Protein AF-A0A7C2XZ46-F1 (afdb_monomer_lite)

Sequence (187 aa):
MARWNDYQYPEAFFRFNSELFKKYGKPYNPADFGEKGFINPVRGDANCPKAYYFAPQRETKPDVVLATNMFLTPSMRLCGMDPWTVEVAGSHCDDLQWRYDTVNKLILDAYGKIDAAKARDIVDFLAPYGKFPEYYKNNIPSSDGKTVQINGATSLCNLTERTITTHYGYFADEWISLTLPNYILNR

Structure (mmCIF, N/CA/C/O backbone):
data_AF-A0A7C2XZ46-F1
#
_entry.id   AF-A0A7C2XZ46-F1
#
loop_
_atom_site.group_PDB
_atom_site.id
_atom_site.type_symbol
_atom_site.label_atom_id
_atom_site.label_alt_id
_atom_site.label_comp_id
_atom_site.label_asym_id
_atom_site.label_entity_id
_atom_site.label_seq_id
_atom_site.pdbx_PDB_ins_code
_atom_site.Cartn_x
_atom_site.Cartn_y
_atom_site.Cartn_z
_atom_site.occupancy
_atom_site.B_iso_or_equiv
_atom_site.auth_seq_id
_atom_site.auth_comp_id
_atom_site.auth_asym_id
_atom_site.auth_atom_id
_atom_site.pdbx_PDB_model_num
ATOM 1 N N . MET A 1 1 ? -20.006 -19.749 0.769 1.00 38.47 1 MET A N 1
ATOM 2 C CA . MET A 1 1 ? -19.092 -20.907 0.702 1.00 38.47 1 MET A CA 1
ATOM 3 C C . MET A 1 1 ? -17.757 -20.388 0.189 1.00 38.47 1 MET A C 1
ATOM 5 O O . MET A 1 1 ? -17.632 -20.151 -1.005 1.00 38.47 1 MET A O 1
ATOM 9 N N . ALA A 1 2 ? -16.815 -20.076 1.080 1.00 44.34 2 ALA A N 1
ATOM 10 C CA . ALA A 1 2 ? -15.459 -19.750 0.651 1.00 44.34 2 ALA A CA 1
ATOM 11 C C . ALA A 1 2 ? -14.850 -21.046 0.104 1.00 44.34 2 ALA A C 1
ATOM 13 O O . ALA A 1 2 ? -14.791 -22.040 0.828 1.00 44.34 2 ALA A O 1
ATOM 14 N N . ARG A 1 3 ? -14.488 -21.082 -1.183 1.00 44.62 3 ARG A N 1
ATOM 15 C CA . ARG A 1 3 ? -13.668 -22.184 -1.693 1.00 44.62 3 ARG A CA 1
ATOM 16 C C . ARG A 1 3 ? -12.343 -22.119 -0.946 1.00 44.62 3 ARG A C 1
ATOM 18 O O . ARG A 1 3 ? -11.651 -21.107 -1.029 1.00 44.62 3 ARG A O 1
ATOM 25 N N . TRP A 1 4 ? -12.012 -23.183 -0.227 1.00 53.59 4 TRP A N 1
ATOM 26 C CA . TRP A 1 4 ? -10.636 -23.425 0.176 1.00 53.59 4 TRP A CA 1
ATOM 27 C C . TRP A 1 4 ? -9.834 -23.541 -1.115 1.00 53.59 4 TRP A C 1
ATOM 29 O O . TRP A 1 4 ? -10.148 -24.375 -1.959 1.00 53.59 4 TRP A O 1
ATOM 39 N N . ASN A 1 5 ? -8.900 -22.618 -1.326 1.00 63.44 5 ASN A N 1
ATOM 40 C CA . ASN A 1 5 ? -8.028 -22.666 -2.484 1.00 63.44 5 ASN A CA 1
ATOM 41 C C . ASN A 1 5 ? -6.865 -23.603 -2.153 1.00 63.44 5 ASN A C 1
ATOM 43 O O . ASN A 1 5 ? -5.828 -23.164 -1.669 1.00 63.44 5 ASN A O 1
ATOM 47 N N . ASP A 1 6 ? -7.077 -24.899 -2.354 1.00 71.88 6 ASP A N 1
ATOM 48 C CA . ASP A 1 6 ? -6.063 -25.952 -2.245 1.00 71.88 6 ASP A CA 1
ATOM 49 C C . ASP A 1 6 ? -5.187 -26.058 -3.506 1.00 71.88 6 ASP A C 1
ATOM 51 O O . ASP A 1 6 ? -4.325 -26.936 -3.604 1.00 71.88 6 ASP A O 1
ATOM 55 N N . TYR A 1 7 ? -5.372 -25.141 -4.463 1.00 69.69 7 TYR A N 1
ATOM 56 C CA . TYR A 1 7 ? -4.585 -25.075 -5.681 1.00 69.69 7 TYR A CA 1
ATOM 57 C C . TYR A 1 7 ? -3.113 -24.797 -5.366 1.00 69.69 7 TYR A C 1
ATOM 59 O O . TYR A 1 7 ? -2.729 -23.708 -4.933 1.00 69.69 7 TYR A O 1
ATOM 67 N N . GLN A 1 8 ? -2.277 -25.793 -5.641 1.00 70.25 8 GLN A N 1
ATOM 68 C CA . GLN A 1 8 ? -0.829 -25.657 -5.609 1.00 70.25 8 GLN A CA 1
ATOM 69 C C . GLN A 1 8 ? -0.385 -24.921 -6.872 1.00 70.25 8 GLN A C 1
ATOM 71 O O . GLN A 1 8 ? -0.354 -25.486 -7.968 1.00 70.25 8 GLN A O 1
ATOM 76 N N . TYR A 1 9 ? -0.071 -23.636 -6.734 1.00 69.50 9 TYR A N 1
ATOM 77 C CA . TYR A 1 9 ? 0.449 -22.855 -7.849 1.00 69.50 9 TYR A CA 1
ATOM 78 C C . TYR A 1 9 ? 1.811 -23.408 -8.295 1.00 69.50 9 TYR A C 1
ATOM 80 O O . TYR A 1 9 ? 2.667 -23.669 -7.446 1.00 69.50 9 TYR A O 1
ATOM 88 N N . PRO A 1 10 ? 2.052 -23.555 -9.611 1.00 73.44 10 PRO A N 1
ATOM 89 C CA . PRO A 1 10 ? 3.365 -23.919 -10.124 1.00 73.44 10 PRO A CA 1
ATOM 90 C C . PRO A 1 10 ? 4.452 -22.982 -9.590 1.00 73.44 10 PRO A C 1
ATOM 92 O O . PRO A 1 10 ? 4.314 -21.764 -9.684 1.00 73.44 10 PRO A O 1
ATOM 95 N N . GLU A 1 11 ? 5.564 -23.541 -9.101 1.00 73.88 11 GLU A N 1
ATOM 96 C CA . GLU A 1 11 ? 6.676 -22.769 -8.521 1.00 73.88 11 GLU A CA 1
ATOM 97 C C . GLU A 1 11 ? 7.197 -21.682 -9.482 1.00 73.88 11 GLU A C 1
ATOM 99 O O . GLU A 1 11 ? 7.581 -20.589 -9.073 1.00 73.88 11 GLU A O 1
ATOM 104 N N . ALA A 1 12 ? 7.137 -21.957 -10.789 1.00 71.50 12 ALA A N 1
ATOM 105 C CA . ALA A 1 12 ? 7.518 -21.027 -11.845 1.00 71.50 12 ALA A CA 1
ATOM 106 C C . ALA A 1 12 ? 6.749 -19.691 -11.811 1.00 71.50 12 ALA A C 1
ATOM 108 O O . ALA A 1 12 ? 7.299 -18.684 -12.245 1.00 71.50 12 ALA A O 1
ATOM 109 N N . PHE A 1 13 ? 5.519 -19.650 -11.283 1.00 66.69 13 PHE A N 1
ATOM 110 C CA . PHE A 1 13 ? 4.743 -18.408 -11.150 1.00 66.69 13 PHE A CA 1
ATOM 111 C C . PHE A 1 13 ? 5.269 -17.477 -10.058 1.00 66.69 13 PHE A C 1
ATOM 113 O O . PHE A 1 13 ? 4.965 -16.287 -10.080 1.00 66.69 13 PHE A O 1
ATOM 120 N N . PHE A 1 14 ? 6.072 -17.998 -9.133 1.00 67.44 14 PHE A N 1
ATOM 121 C CA . PHE A 1 14 ? 6.687 -17.218 -8.061 1.00 67.44 14 PHE A CA 1
ATOM 122 C C . PHE A 1 14 ? 8.115 -16.777 -8.396 1.00 67.44 14 PHE A C 1
ATOM 124 O O . PHE A 1 14 ? 8.724 -16.029 -7.635 1.00 67.44 14 PHE A O 1
ATOM 131 N N . ARG A 1 15 ? 8.666 -17.227 -9.531 1.00 70.62 15 ARG A N 1
ATOM 132 C CA . ARG A 1 15 ? 10.020 -16.874 -9.966 1.00 70.62 15 ARG A CA 1
ATOM 133 C C . ARG A 1 15 ? 10.016 -15.593 -10.795 1.00 70.62 15 ARG A C 1
ATOM 135 O O . ARG A 1 15 ? 9.081 -15.294 -11.535 1.00 70.62 15 ARG A O 1
ATOM 142 N N . PHE A 1 16 ? 11.116 -14.855 -10.700 1.00 76.25 16 PHE A N 1
ATOM 143 C CA . PHE A 1 16 ? 11.349 -13.666 -11.507 1.00 76.25 16 PHE A CA 1
ATOM 144 C C . PHE A 1 16 ? 11.408 -14.001 -13.014 1.00 76.25 16 PHE A C 1
ATOM 146 O O . PHE A 1 16 ? 12.127 -14.909 -13.429 1.00 76.25 16 PHE A O 1
ATOM 153 N N . ASN A 1 17 ? 10.664 -13.250 -13.837 1.00 80.00 17 ASN A N 1
ATOM 154 C CA . ASN A 1 17 ? 10.595 -13.426 -15.292 1.00 80.00 17 ASN A CA 1
ATOM 155 C C . ASN A 1 17 ? 11.461 -12.383 -16.023 1.00 80.00 17 ASN A C 1
ATOM 157 O O . ASN A 1 17 ? 10.980 -11.312 -16.403 1.00 80.00 17 ASN A O 1
ATOM 161 N N . SER A 1 18 ? 12.735 -12.711 -16.248 1.00 84.88 18 SER A N 1
ATOM 162 C CA . SER A 1 18 ? 13.707 -11.854 -16.947 1.00 84.88 18 SER A CA 1
ATOM 163 C C . SER A 1 18 ? 13.307 -11.507 -18.381 1.00 84.88 18 SER A C 1
ATOM 165 O O . SER A 1 18 ? 13.529 -10.384 -18.841 1.00 84.88 18 SER A O 1
ATOM 167 N N . GLU A 1 19 ? 12.701 -12.456 -19.096 1.00 87.25 19 GLU A N 1
ATOM 168 C CA . GLU A 1 19 ? 12.334 -12.284 -20.504 1.00 87.25 19 GLU A CA 1
ATOM 169 C C . GLU A 1 19 ? 11.241 -11.231 -20.681 1.00 87.25 19 GLU A C 1
ATOM 171 O O . GLU A 1 19 ? 11.219 -10.517 -21.684 1.00 87.25 19 GLU A O 1
ATOM 176 N N . LEU A 1 20 ? 10.367 -11.072 -19.683 1.00 87.25 20 LEU A N 1
ATOM 177 C CA . LEU A 1 20 ? 9.353 -10.028 -19.697 1.00 87.25 20 LEU A CA 1
ATOM 178 C C . LEU A 1 20 ? 9.984 -8.629 -19.678 1.00 87.25 20 LEU A C 1
ATOM 180 O O . LEU A 1 20 ? 9.610 -7.774 -20.478 1.00 87.25 20 LEU A O 1
ATOM 184 N N . PHE A 1 21 ? 10.968 -8.399 -18.810 1.00 90.12 21 PHE A N 1
ATOM 185 C CA . PHE A 1 21 ? 11.662 -7.112 -18.732 1.00 90.12 21 PHE A CA 1
ATOM 186 C C . PHE A 1 21 ? 12.444 -6.824 -20.013 1.00 90.12 21 PHE A C 1
ATOM 188 O O . PHE A 1 21 ? 12.338 -5.729 -20.566 1.00 90.12 21 PHE A O 1
ATOM 195 N N . LYS A 1 22 ? 13.131 -7.837 -20.554 1.00 90.75 22 LYS A N 1
ATOM 196 C CA . LYS A 1 22 ? 13.829 -7.749 -21.841 1.00 90.75 22 LYS A CA 1
ATOM 197 C C . LYS A 1 22 ? 12.882 -7.385 -22.987 1.00 90.75 22 LYS A C 1
ATOM 199 O O . LYS A 1 22 ? 13.188 -6.481 -23.760 1.00 90.75 22 LYS A O 1
ATOM 204 N N . LYS A 1 23 ? 11.713 -8.031 -23.073 1.00 91.31 23 LYS A N 1
ATOM 205 C CA . LYS A 1 23 ? 10.688 -7.756 -24.096 1.00 91.31 23 LYS A CA 1
ATOM 206 C C . LYS A 1 23 ? 10.210 -6.302 -24.075 1.00 91.31 23 LYS A C 1
ATOM 208 O O . LYS A 1 23 ? 9.940 -5.743 -25.133 1.00 91.31 23 LYS A O 1
ATOM 213 N N . TYR A 1 24 ? 10.100 -5.700 -22.893 1.00 89.25 24 TYR A N 1
ATOM 214 C CA . TYR A 1 24 ? 9.643 -4.316 -22.725 1.00 89.25 24 TYR A CA 1
ATOM 215 C C . TYR A 1 24 ? 10.782 -3.294 -22.604 1.00 89.25 24 TYR A C 1
ATOM 217 O O . TYR A 1 24 ? 10.510 -2.125 -22.334 1.00 89.25 24 TYR A O 1
ATOM 225 N N . GLY A 1 25 ? 12.040 -3.714 -22.791 1.00 91.38 25 GLY A N 1
ATOM 226 C CA . GLY A 1 25 ? 13.208 -2.841 -22.665 1.00 91.38 25 GLY A CA 1
ATOM 227 C C . GLY A 1 25 ? 13.342 -2.207 -21.278 1.00 91.38 25 GLY A C 1
ATOM 228 O O . GLY A 1 25 ? 13.837 -1.088 -21.164 1.00 91.38 25 GLY A O 1
ATOM 229 N N . LYS A 1 26 ? 12.850 -2.881 -20.233 1.00 90.06 26 LYS A N 1
ATOM 230 C CA . LYS A 1 26 ? 12.893 -2.382 -18.858 1.00 90.06 26 LYS A CA 1
ATOM 231 C C . LYS A 1 26 ? 14.180 -2.844 -18.173 1.00 90.06 26 LYS A C 1
ATOM 233 O O . LYS A 1 26 ? 14.476 -4.042 -18.219 1.00 90.06 26 LYS A O 1
ATOM 238 N N . PRO A 1 27 ? 14.947 -1.934 -17.545 1.00 85.06 27 PRO A N 1
ATOM 239 C CA . PRO A 1 27 ? 16.085 -2.335 -16.736 1.00 85.06 27 PRO A CA 1
ATOM 240 C C . PRO A 1 27 ? 15.591 -3.114 -15.516 1.00 85.06 27 PRO A C 1
ATOM 242 O O . PRO A 1 27 ? 14.505 -2.856 -14.999 1.00 85.06 27 PRO A O 1
ATOM 245 N N . TYR A 1 28 ? 16.392 -4.067 -15.055 1.00 85.69 28 TYR A N 1
ATOM 246 C CA . TYR A 1 28 ? 16.167 -4.716 -13.771 1.00 85.69 28 TYR A CA 1
ATOM 247 C C . TYR A 1 28 ? 17.494 -5.167 -13.171 1.00 85.69 28 TYR A C 1
ATOM 249 O O . TYR A 1 28 ? 18.420 -5.537 -13.898 1.00 85.69 28 TYR A O 1
ATOM 257 N N . ASN A 1 29 ? 17.562 -5.187 -11.844 1.00 85.94 29 ASN A N 1
ATOM 258 C CA . ASN A 1 29 ? 18.605 -5.872 -11.102 1.00 85.94 29 ASN A CA 1
ATOM 259 C C . ASN A 1 29 ? 17.966 -7.044 -10.337 1.00 85.94 29 ASN A C 1
ATOM 261 O O . ASN A 1 29 ? 16.995 -6.832 -9.617 1.00 85.94 29 ASN A O 1
ATOM 265 N N . PRO A 1 30 ? 18.475 -8.286 -10.445 1.00 81.94 30 PRO A N 1
ATOM 266 C CA . PRO A 1 30 ? 17.973 -9.415 -9.658 1.00 81.94 30 PRO A CA 1
ATOM 267 C C . PRO A 1 30 ? 17.854 -9.141 -8.147 1.00 81.94 30 PRO A C 1
ATOM 269 O O . PRO A 1 30 ? 16.967 -9.690 -7.496 1.00 81.94 30 PRO A O 1
ATOM 272 N N . ALA A 1 31 ? 18.700 -8.269 -7.587 1.00 83.31 31 ALA A N 1
ATOM 273 C CA . ALA A 1 31 ? 18.622 -7.869 -6.181 1.00 83.31 31 ALA A CA 1
ATOM 274 C C . ALA A 1 31 ? 17.330 -7.097 -5.828 1.00 83.31 31 ALA A C 1
ATOM 276 O O . ALA A 1 31 ? 16.869 -7.163 -4.687 1.00 83.31 31 ALA A O 1
ATOM 277 N N . ASP A 1 32 ? 16.699 -6.436 -6.803 1.00 87.00 32 ASP A N 1
ATOM 278 C CA . ASP A 1 32 ? 15.460 -5.661 -6.633 1.00 87.00 32 ASP A CA 1
ATOM 279 C C . ASP A 1 32 ? 14.242 -6.547 -6.329 1.00 87.00 32 ASP A C 1
ATOM 281 O O . ASP A 1 32 ? 13.191 -6.055 -5.911 1.00 87.00 32 ASP A O 1
ATOM 285 N N . PHE A 1 33 ? 14.372 -7.865 -6.497 1.00 83.25 33 PHE A N 1
ATOM 286 C CA . PHE A 1 33 ? 13.329 -8.860 -6.228 1.00 83.25 33 PHE A CA 1
ATOM 287 C C . PHE A 1 33 ? 13.472 -9.522 -4.851 1.00 83.25 33 PHE A C 1
ATOM 289 O O . PHE A 1 33 ? 12.692 -10.408 -4.516 1.00 83.25 33 PHE A O 1
ATOM 296 N N . GLY A 1 34 ? 14.445 -9.094 -4.040 1.00 85.50 34 GLY A N 1
ATOM 297 C CA . GLY A 1 34 ? 14.596 -9.561 -2.662 1.00 85.50 34 GLY A CA 1
ATOM 298 C C . GLY A 1 34 ? 13.483 -9.078 -1.719 1.00 85.50 34 GLY A C 1
ATOM 299 O O . GLY A 1 34 ? 12.637 -8.258 -2.084 1.00 85.50 34 GLY A O 1
ATOM 300 N N . GLU A 1 35 ? 13.541 -9.541 -0.465 1.00 88.50 35 GLU A N 1
ATOM 301 C CA . GLU A 1 35 ? 12.542 -9.278 0.591 1.00 88.50 35 GLU A CA 1
ATOM 302 C C . GLU A 1 35 ? 12.239 -7.778 0.778 1.00 88.50 35 GLU A C 1
ATOM 304 O O . GLU A 1 35 ? 11.094 -7.408 0.994 1.00 88.50 35 GLU A O 1
ATOM 309 N N . LYS A 1 36 ? 13.243 -6.898 0.649 1.00 90.88 36 LYS A N 1
ATOM 310 C CA . LYS A 1 36 ? 13.105 -5.427 0.744 1.00 90.88 36 LYS A CA 1
ATOM 311 C C . LYS A 1 36 ? 13.421 -4.700 -0.569 1.00 90.88 36 LYS A C 1
ATOM 313 O O . LYS A 1 36 ? 13.733 -3.511 -0.547 1.00 90.88 36 LYS A O 1
ATOM 318 N N . GLY A 1 37 ? 13.441 -5.425 -1.684 1.00 89.50 37 GLY A N 1
ATOM 319 C CA . GLY A 1 37 ? 13.808 -4.871 -2.984 1.00 89.50 37 GLY A CA 1
ATOM 320 C C . GLY A 1 37 ? 12.746 -3.921 -3.547 1.00 89.50 37 GLY A C 1
ATOM 321 O O . GLY A 1 37 ? 11.593 -3.944 -3.116 1.00 89.50 37 GLY A O 1
ATOM 322 N N . PHE A 1 38 ? 13.152 -3.091 -4.510 1.00 91.38 38 PHE A N 1
ATOM 323 C CA . PHE A 1 38 ? 12.303 -2.096 -5.166 1.00 91.38 38 PHE A CA 1
ATOM 324 C C . PHE A 1 38 ? 12.475 -2.176 -6.672 1.00 91.38 38 PHE A C 1
ATOM 326 O O . PHE A 1 38 ? 13.583 -2.007 -7.166 1.00 91.38 38 PHE A O 1
ATOM 333 N N . ILE A 1 39 ? 11.378 -2.355 -7.402 1.00 89.44 39 ILE A N 1
ATOM 334 C CA . ILE A 1 39 ? 11.413 -2.267 -8.874 1.00 89.44 39 ILE A CA 1
ATOM 335 C C . ILE A 1 39 ? 11.384 -0.810 -9.315 1.00 89.44 39 ILE A C 1
ATOM 337 O O . ILE A 1 39 ? 12.081 -0.422 -10.248 1.00 89.44 39 ILE A O 1
ATOM 341 N N . ASN A 1 40 ? 10.607 -0.002 -8.596 1.00 91.25 40 ASN A N 1
ATOM 342 C CA . ASN A 1 40 ? 10.544 1.445 -8.733 1.00 91.25 40 ASN A CA 1
ATOM 343 C C . ASN A 1 40 ? 11.118 2.058 -7.445 1.00 91.25 40 ASN A C 1
ATOM 345 O O . ASN A 1 40 ? 10.360 2.261 -6.499 1.00 91.25 40 ASN A O 1
ATOM 349 N N . PRO A 1 41 ? 12.444 2.271 -7.328 1.00 89.94 41 PRO A N 1
ATOM 350 C CA . PRO A 1 41 ? 13.051 2.853 -6.128 1.00 89.94 41 PRO A CA 1
ATOM 351 C C . PRO A 1 41 ? 12.547 4.263 -5.822 1.00 89.94 41 PRO A C 1
ATOM 353 O O . PRO A 1 41 ? 12.414 4.640 -4.655 1.00 89.94 41 PRO A O 1
ATOM 356 N N . VAL A 1 42 ? 12.261 5.041 -6.867 1.00 90.81 42 VAL A N 1
ATOM 357 C CA . VAL A 1 42 ? 11.747 6.402 -6.767 1.00 90.81 42 VAL A CA 1
ATOM 358 C C . VAL A 1 42 ? 10.312 6.440 -7.281 1.00 90.81 42 VAL A C 1
ATOM 360 O O . VAL A 1 42 ? 9.946 5.811 -8.274 1.00 90.81 42 VAL A O 1
ATOM 363 N N . ARG A 1 43 ? 9.462 7.208 -6.595 1.00 89.06 43 ARG A N 1
ATOM 364 C CA . ARG A 1 43 ? 8.095 7.449 -7.056 1.00 89.06 43 ARG A CA 1
ATOM 365 C C . ARG A 1 43 ? 8.128 8.121 -8.431 1.00 89.06 43 ARG A C 1
ATOM 367 O O . ARG A 1 43 ? 8.727 9.182 -8.580 1.00 89.06 43 ARG A O 1
ATOM 374 N N . GLY A 1 44 ? 7.412 7.542 -9.391 1.00 87.25 44 GLY A N 1
ATOM 375 C CA . GLY A 1 44 ? 7.372 8.017 -10.776 1.00 87.25 44 GLY A CA 1
ATOM 376 C C . GLY A 1 44 ? 8.346 7.294 -11.706 1.00 87.25 44 GLY A C 1
ATOM 377 O O . GLY A 1 44 ? 8.266 7.504 -12.915 1.00 87.25 44 GLY A O 1
ATOM 378 N N . ASP A 1 45 ? 9.206 6.418 -11.173 1.00 91.44 45 ASP A N 1
ATOM 379 C CA . ASP A 1 45 ? 9.936 5.457 -11.995 1.00 91.44 45 ASP A CA 1
ATOM 380 C C . ASP A 1 45 ? 8.953 4.582 -12.775 1.00 91.44 45 ASP A C 1
ATOM 382 O O . ASP A 1 45 ? 7.877 4.237 -12.285 1.00 91.44 45 ASP A O 1
ATOM 386 N N . ALA A 1 46 ? 9.342 4.221 -13.995 1.00 91.00 46 ALA A N 1
ATOM 387 C CA . ALA A 1 46 ? 8.520 3.445 -14.912 1.00 91.00 46 ALA A CA 1
ATOM 388 C C . ALA A 1 46 ? 9.203 2.120 -15.271 1.00 91.00 46 ALA A C 1
ATOM 390 O O . ALA A 1 46 ? 9.380 1.814 -16.455 1.00 91.00 46 ALA A O 1
ATOM 391 N N . ASN A 1 47 ? 9.673 1.361 -14.279 1.00 90.50 47 ASN A N 1
ATOM 392 C CA . ASN A 1 47 ? 10.459 0.147 -14.517 1.00 90.50 47 ASN A CA 1
ATOM 393 C C . ASN A 1 47 ? 9.591 -1.113 -14.636 1.00 90.50 47 ASN A C 1
ATOM 395 O O . ASN A 1 47 ? 10.084 -2.146 -15.093 1.00 90.50 47 ASN A O 1
ATOM 399 N N . CYS A 1 48 ? 8.296 -1.065 -14.302 1.00 88.88 48 CYS A N 1
ATOM 400 C CA . CYS A 1 48 ? 7.429 -2.227 -14.460 1.00 88.88 48 CYS A CA 1
ATOM 401 C C . CYS A 1 48 ? 7.142 -2.516 -15.948 1.00 88.88 48 CYS A C 1
ATOM 403 O O . CYS A 1 48 ? 6.844 -1.604 -16.729 1.00 88.88 48 CYS A O 1
ATOM 405 N N . PRO A 1 49 ? 7.135 -3.792 -16.381 1.00 87.81 49 PRO A N 1
ATOM 406 C CA . PRO A 1 49 ? 6.686 -4.178 -17.720 1.00 87.81 49 PRO A CA 1
ATOM 407 C C . PRO A 1 49 ? 5.147 -4.150 -17.840 1.00 87.81 49 PRO A C 1
ATOM 409 O O . PRO A 1 49 ? 4.492 -5.164 -18.104 1.00 87.81 49 PRO A O 1
ATOM 412 N N . LYS A 1 50 ? 4.565 -2.956 -17.656 1.00 84.06 50 LYS A N 1
ATOM 413 C CA . LYS A 1 50 ? 3.124 -2.655 -17.701 1.00 84.06 50 LYS A CA 1
ATOM 414 C C . LYS A 1 50 ? 2.286 -3.630 -16.850 1.00 84.06 50 LYS A C 1
ATOM 416 O O . LYS A 1 50 ? 2.733 -4.180 -15.843 1.00 84.06 50 LYS A O 1
ATOM 421 N N . ALA A 1 51 ? 1.059 -3.888 -17.306 1.00 80.56 51 ALA A N 1
ATOM 422 C CA . ALA A 1 51 ? 0.122 -4.828 -16.721 1.00 80.56 51 ALA A CA 1
ATOM 423 C C . ALA A 1 51 ? 0.476 -6.319 -16.944 1.00 80.56 51 ALA A C 1
ATOM 425 O O . ALA A 1 51 ? -0.327 -7.192 -16.638 1.00 80.56 51 ALA A O 1
ATOM 426 N N . TYR A 1 52 ? 1.670 -6.646 -17.441 1.00 80.44 52 TYR A N 1
ATOM 427 C CA . TYR A 1 52 ? 2.119 -8.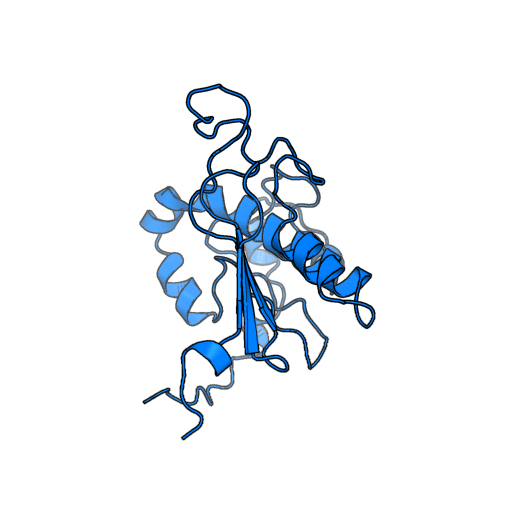038 -17.578 1.00 80.44 52 TYR A CA 1
ATOM 428 C C . TYR A 1 52 ? 2.996 -8.485 -16.411 1.00 80.44 52 TYR A C 1
ATOM 430 O O . TYR A 1 52 ? 3.258 -9.674 -16.246 1.00 80.44 52 TYR A O 1
ATOM 438 N N . TYR A 1 53 ? 3.455 -7.536 -15.595 1.00 80.56 53 TYR A N 1
ATOM 439 C CA . TYR A 1 53 ? 4.258 -7.833 -14.425 1.00 80.56 53 TYR A CA 1
ATOM 440 C C . TYR A 1 53 ? 3.408 -8.386 -13.280 1.00 80.56 53 TYR A C 1
ATOM 442 O O . TYR A 1 53 ? 2.317 -7.874 -13.014 1.00 80.56 53 TYR A O 1
ATOM 450 N N . PHE A 1 54 ? 3.922 -9.391 -12.579 1.00 76.62 54 PHE A N 1
ATOM 451 C CA . PHE A 1 54 ? 3.386 -9.855 -11.306 1.00 76.62 54 PHE A CA 1
ATOM 452 C C . PHE A 1 54 ? 4.509 -9.760 -10.277 1.00 76.62 54 PHE A C 1
ATOM 454 O O . PHE A 1 54 ? 5.555 -10.388 -10.458 1.00 76.62 54 PHE A O 1
ATOM 461 N N . ALA A 1 55 ? 4.311 -8.943 -9.242 1.00 74.44 55 ALA A N 1
ATOM 462 C CA . ALA A 1 55 ? 5.248 -8.899 -8.133 1.00 74.44 55 ALA A CA 1
ATOM 463 C C . ALA A 1 55 ? 5.274 -10.281 -7.476 1.00 74.44 55 ALA A C 1
ATOM 465 O O . ALA A 1 55 ? 4.203 -10.786 -7.126 1.00 74.44 55 ALA A O 1
ATOM 466 N N . PRO A 1 56 ? 6.446 -10.916 -7.310 1.00 72.94 56 PRO A N 1
ATOM 467 C CA . PRO A 1 56 ? 6.517 -12.069 -6.438 1.00 72.94 56 PRO A CA 1
ATOM 468 C C . PRO A 1 56 ? 6.119 -11.628 -5.027 1.00 72.94 56 PRO A C 1
ATOM 470 O O . PRO A 1 56 ? 6.326 -10.473 -4.644 1.00 72.94 56 PRO A O 1
ATOM 473 N N . GLN A 1 57 ? 5.563 -12.560 -4.260 1.00 76.62 57 GLN A N 1
ATOM 474 C CA . GLN A 1 57 ? 5.333 -12.350 -2.839 1.00 76.62 57 GLN A CA 1
ATOM 475 C C . GLN A 1 57 ? 6.667 -11.980 -2.173 1.00 76.62 57 GLN A C 1
ATOM 477 O O . GLN A 1 57 ? 7.634 -12.739 -2.271 1.00 76.62 57 GLN A O 1
ATOM 482 N N . ARG A 1 58 ? 6.745 -10.795 -1.558 1.00 80.06 58 ARG A N 1
ATOM 483 C CA . ARG A 1 58 ? 7.981 -10.299 -0.927 1.00 80.06 58 ARG A CA 1
ATOM 484 C C . ARG A 1 58 ? 8.038 -10.594 0.558 1.00 80.06 58 ARG A C 1
ATOM 486 O O . ARG A 1 58 ? 9.127 -10.731 1.112 1.00 80.06 58 ARG A O 1
ATOM 493 N N . GLU A 1 59 ? 6.886 -10.652 1.207 1.00 80.56 59 GLU A N 1
ATOM 494 C CA . GLU A 1 59 ? 6.792 -10.900 2.630 1.00 80.56 59 GLU A CA 1
ATOM 495 C C . GLU A 1 59 ? 7.171 -12.354 2.941 1.00 80.56 59 GLU A C 1
ATOM 497 O O . GLU A 1 59 ? 6.539 -13.301 2.485 1.00 80.56 59 GLU A O 1
ATOM 502 N N . THR A 1 60 ? 8.244 -12.538 3.715 1.00 83.81 60 THR A N 1
ATOM 503 C CA . THR A 1 60 ? 8.705 -13.872 4.149 1.00 83.81 60 THR A CA 1
ATOM 504 C C . THR A 1 60 ? 8.278 -14.209 5.576 1.00 83.81 60 THR A C 1
ATOM 506 O O . THR A 1 60 ? 8.550 -15.304 6.072 1.00 83.81 60 THR A O 1
ATOM 509 N N . LYS A 1 61 ? 7.649 -13.255 6.275 1.00 90.19 61 LYS A N 1
ATOM 510 C CA . LYS A 1 61 ? 7.250 -13.416 7.674 1.00 90.19 61 LYS A CA 1
ATOM 511 C C . LYS A 1 61 ? 5.932 -14.193 7.743 1.00 90.19 61 LYS A C 1
ATOM 513 O O . LYS A 1 61 ? 4.995 -13.823 7.042 1.00 90.19 61 LYS A O 1
ATOM 518 N N . PRO A 1 62 ? 5.835 -15.240 8.582 1.00 88.81 62 PRO A N 1
ATOM 519 C CA . PRO A 1 62 ? 4.680 -16.144 8.597 1.00 88.81 62 PRO A CA 1
ATOM 520 C C . PRO A 1 62 ? 3.380 -15.482 9.081 1.00 88.81 62 PRO A C 1
ATOM 522 O O . PRO A 1 62 ? 2.297 -16.011 8.858 1.00 88.81 62 PRO A O 1
ATOM 525 N N . ASP A 1 63 ? 3.491 -14.343 9.758 1.00 90.31 63 ASP A N 1
ATOM 526 C CA . ASP A 1 63 ? 2.410 -13.561 10.354 1.00 90.31 63 ASP A CA 1
ATOM 527 C C . ASP A 1 63 ? 2.143 -12.238 9.615 1.00 90.31 63 ASP A C 1
ATOM 529 O O . ASP A 1 63 ? 1.361 -11.412 10.085 1.00 90.31 63 ASP A O 1
ATOM 533 N N . VAL A 1 64 ? 2.769 -12.031 8.452 1.00 90.50 64 VAL A N 1
ATOM 534 C CA . VAL A 1 64 ? 2.550 -10.853 7.608 1.00 90.50 64 VAL A CA 1
ATOM 535 C C . VAL A 1 64 ? 1.922 -11.288 6.297 1.00 90.50 64 VAL A C 1
ATOM 537 O O . VAL A 1 64 ? 2.442 -12.146 5.593 1.00 90.50 64 VAL A O 1
ATOM 540 N N . VAL A 1 65 ? 0.822 -10.630 5.947 1.00 89.00 65 VAL A N 1
ATOM 541 C CA . VAL A 1 65 ? 0.224 -10.697 4.615 1.00 89.00 65 VAL A CA 1
ATOM 542 C C . VAL A 1 65 ? 0.062 -9.268 4.131 1.00 89.00 65 VAL A C 1
ATOM 544 O O . VAL A 1 65 ? -0.546 -8.446 4.819 1.00 89.00 65 VAL A O 1
ATOM 547 N N . LEU A 1 66 ? 0.604 -8.969 2.953 1.00 88.62 66 LEU A N 1
ATOM 548 C CA . LEU A 1 66 ? 0.475 -7.657 2.336 1.00 88.62 66 LEU A CA 1
ATOM 549 C C . LEU A 1 66 ? -0.282 -7.771 1.019 1.00 88.62 66 LEU A C 1
ATOM 551 O O . LEU A 1 66 ? 0.086 -8.521 0.122 1.00 88.62 66 LEU A O 1
ATOM 555 N N . ALA A 1 67 ? -1.313 -6.948 0.888 1.00 87.00 67 ALA A N 1
ATOM 556 C CA . ALA A 1 67 ? -2.056 -6.784 -0.343 1.00 87.00 67 ALA A CA 1
ATOM 557 C C . ALA A 1 67 ? -2.212 -5.297 -0.653 1.00 87.00 67 ALA A C 1
ATOM 559 O O . ALA A 1 67 ? -2.465 -4.480 0.231 1.00 87.00 67 ALA A O 1
ATOM 560 N N . THR A 1 68 ? -2.089 -4.950 -1.926 1.00 86.25 68 THR A N 1
ATOM 561 C CA . THR A 1 68 ? -2.452 -3.631 -2.457 1.00 86.25 68 THR A CA 1
ATOM 562 C C . THR A 1 68 ? -3.468 -3.830 -3.582 1.00 86.25 68 THR A C 1
ATOM 564 O O . THR A 1 68 ? -4.074 -4.892 -3.689 1.00 86.25 68 THR A O 1
ATOM 567 N N . ASN A 1 69 ? -3.647 -2.851 -4.475 1.00 81.31 69 ASN A N 1
ATOM 568 C CA . ASN A 1 69 ? -4.417 -3.056 -5.710 1.00 81.31 69 ASN A CA 1
ATOM 569 C C . ASN A 1 69 ? -3.731 -4.028 -6.697 1.00 81.31 69 ASN A C 1
ATOM 571 O O . ASN A 1 69 ? -4.193 -4.182 -7.826 1.00 81.31 69 ASN A O 1
ATOM 575 N N . MET A 1 70 ? -2.619 -4.654 -6.300 1.00 75.56 70 MET A N 1
ATOM 576 C CA . MET A 1 70 ? -2.054 -5.789 -7.011 1.00 75.56 70 MET A CA 1
ATOM 577 C C . MET A 1 70 ? -2.905 -7.050 -6.829 1.00 75.56 70 MET A C 1
ATOM 579 O O . MET A 1 70 ? -3.754 -7.177 -5.952 1.00 75.56 70 MET A O 1
ATOM 583 N N . PHE A 1 71 ? -2.676 -7.999 -7.720 1.00 71.94 71 PHE A N 1
ATOM 584 C CA . PHE A 1 71 ? -3.433 -9.233 -7.826 1.00 71.94 71 PHE A CA 1
ATOM 585 C C . PHE A 1 71 ? -2.970 -10.205 -6.741 1.00 71.94 71 PHE A C 1
ATOM 587 O O . PHE A 1 71 ? -1.777 -10.453 -6.609 1.00 71.94 71 PHE A O 1
ATOM 594 N N . LEU A 1 72 ? -3.909 -10.785 -5.994 1.00 72.44 72 LEU A N 1
ATOM 595 C CA . LEU A 1 72 ? -3.592 -11.757 -4.938 1.00 72.44 72 LEU A CA 1
ATOM 596 C C . LEU A 1 72 ? -3.161 -13.114 -5.501 1.00 72.44 72 LEU A C 1
ATOM 598 O O . LEU A 1 72 ? -2.489 -13.889 -4.830 1.00 72.44 72 LEU A O 1
ATOM 602 N N . THR A 1 73 ? -3.585 -13.428 -6.726 1.00 72.94 73 THR A N 1
ATOM 603 C CA . THR A 1 73 ? -3.287 -14.699 -7.386 1.00 72.94 73 THR A CA 1
ATOM 604 C C . THR A 1 73 ? -2.923 -14.471 -8.853 1.00 72.94 73 THR A C 1
ATOM 606 O O . THR A 1 73 ? -3.451 -13.541 -9.480 1.00 72.94 73 THR A O 1
ATOM 609 N N . PRO A 1 74 ? -2.082 -15.336 -9.450 1.00 71.44 74 PRO A N 1
ATOM 610 C CA . PRO A 1 74 ? -1.770 -15.272 -10.876 1.00 71.44 74 PRO A CA 1
ATOM 611 C C . PRO A 1 74 ? -3.019 -15.264 -11.769 1.00 71.44 74 PRO A C 1
ATOM 613 O O . PRO A 1 74 ? -3.075 -14.524 -12.748 1.00 71.44 74 PRO A O 1
ATOM 616 N N . SER A 1 75 ? -4.063 -16.017 -11.404 1.00 73.00 75 SER A N 1
ATOM 617 C CA . SER A 1 75 ? -5.322 -16.072 -12.159 1.00 73.00 75 SER A CA 1
ATOM 618 C C . SER A 1 75 ? -6.042 -14.725 -12.217 1.00 73.00 75 SER A C 1
ATOM 620 O O . SER A 1 75 ? -6.535 -14.354 -13.278 1.00 73.00 75 SER A O 1
ATOM 622 N N . MET A 1 76 ? -6.058 -13.957 -11.118 1.00 75.62 76 MET A N 1
ATOM 623 C CA . MET A 1 76 ? -6.609 -12.596 -11.134 1.00 75.62 76 MET A CA 1
ATOM 624 C C . MET A 1 76 ? -5.827 -11.695 -12.094 1.00 75.62 76 MET A C 1
ATOM 626 O O . MET A 1 76 ? -6.420 -10.857 -12.772 1.00 75.62 76 MET A O 1
ATOM 630 N N . ARG A 1 77 ? -4.501 -11.873 -12.174 1.00 74.25 77 ARG A N 1
ATOM 631 C CA . ARG A 1 77 ? -3.657 -11.083 -13.074 1.00 74.25 77 ARG A CA 1
ATOM 632 C C . ARG A 1 77 ? -3.882 -11.428 -14.536 1.00 74.25 77 ARG A C 1
ATOM 634 O O . ARG A 1 77 ? -3.940 -10.505 -15.340 1.00 74.25 77 ARG A O 1
ATOM 641 N N . LEU A 1 78 ? -4.060 -12.702 -14.880 1.00 76.44 78 LEU A N 1
ATOM 642 C CA . LEU A 1 78 ? -4.343 -13.110 -16.261 1.00 76.44 78 LEU A CA 1
ATOM 643 C C . LEU A 1 78 ? -5.571 -12.386 -16.835 1.00 76.44 78 LEU A C 1
ATOM 645 O O . LEU A 1 78 ? -5.535 -11.959 -17.985 1.00 76.44 78 LEU A O 1
ATOM 649 N N . CYS A 1 79 ? -6.603 -12.144 -16.021 1.00 76.38 79 CYS A N 1
ATOM 650 C CA . CYS A 1 79 ? -7.778 -11.368 -16.431 1.00 76.38 79 CYS A CA 1
ATOM 651 C C . CYS A 1 79 ? -7.479 -9.882 -16.711 1.00 76.38 79 CYS A C 1
ATOM 653 O O . CYS A 1 79 ? -8.242 -9.232 -17.415 1.00 76.38 79 CYS A O 1
ATOM 655 N N . GLY A 1 80 ? -6.393 -9.333 -16.157 1.00 77.00 80 GLY A N 1
ATOM 656 C CA . GLY A 1 80 ? -5.957 -7.948 -16.365 1.00 77.00 80 GLY A CA 1
ATOM 657 C C . GLY A 1 80 ? -4.857 -7.776 -17.417 1.00 77.00 80 GLY A C 1
ATOM 658 O O . GLY A 1 80 ? -4.382 -6.658 -17.605 1.00 77.00 80 GLY A O 1
ATOM 659 N N . MET A 1 81 ? -4.421 -8.864 -18.066 1.00 82.75 81 MET A N 1
ATOM 660 C CA . MET A 1 81 ? -3.394 -8.851 -19.118 1.00 82.75 81 MET A CA 1
ATOM 661 C C . MET A 1 81 ? -3.971 -8.667 -20.530 1.00 82.75 81 MET A C 1
ATOM 663 O O . MET A 1 81 ? -3.214 -8.712 -21.501 1.00 82.75 81 MET A O 1
ATOM 667 N N . ASP A 1 82 ? -5.283 -8.466 -20.667 1.00 85.69 82 ASP A N 1
ATOM 668 C CA . ASP A 1 82 ? -5.876 -8.150 -21.964 1.00 85.69 82 ASP A CA 1
ATOM 669 C C . ASP A 1 82 ? -5.273 -6.842 -22.52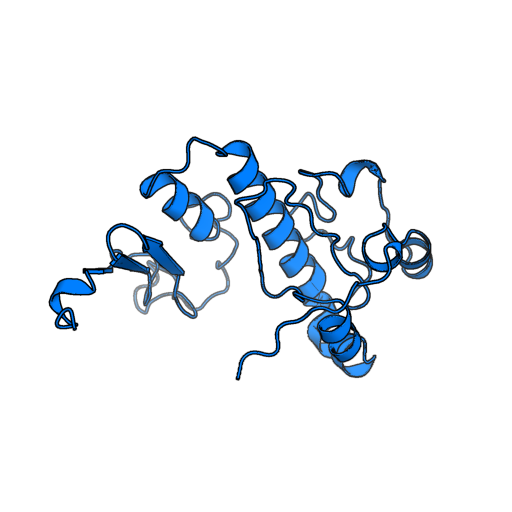1 1.00 85.69 82 ASP A C 1
ATOM 671 O O . ASP A 1 82 ? -5.161 -5.862 -21.771 1.00 85.69 82 ASP A O 1
ATOM 675 N N . PRO A 1 83 ? -4.867 -6.788 -23.807 1.00 87.38 83 PRO A N 1
ATOM 676 C CA . PRO A 1 83 ? -4.256 -5.598 -24.393 1.00 87.38 83 PRO A CA 1
ATOM 677 C C . PRO A 1 83 ? -5.071 -4.317 -24.195 1.00 87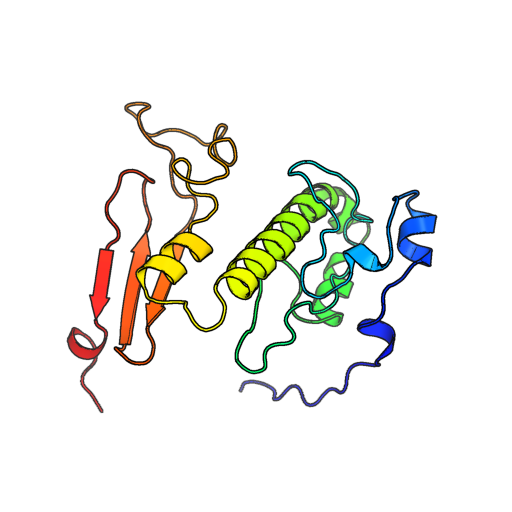.38 83 PRO A C 1
ATOM 679 O O . PRO A 1 83 ? -4.481 -3.263 -23.966 1.00 87.38 83 PRO A O 1
ATOM 682 N N . TRP A 1 84 ? -6.406 -4.400 -24.221 1.00 87.81 84 TRP A N 1
ATOM 683 C CA . TRP A 1 84 ? -7.276 -3.253 -23.970 1.00 87.81 84 TRP A CA 1
ATOM 684 C C . TRP A 1 84 ? -7.164 -2.764 -22.525 1.00 87.81 84 TRP A C 1
ATOM 686 O O . TRP A 1 84 ? -7.008 -1.570 -22.270 1.00 87.81 84 TRP A O 1
ATOM 696 N N . THR A 1 85 ? -7.176 -3.685 -21.559 1.00 86.06 85 THR A N 1
ATOM 697 C CA . THR A 1 85 ? -6.974 -3.346 -20.144 1.00 86.06 85 THR A CA 1
ATOM 698 C C . THR A 1 85 ? -5.596 -2.735 -19.909 1.00 86.06 85 THR A C 1
ATOM 700 O O . THR A 1 85 ? -5.471 -1.763 -19.162 1.00 86.06 85 THR A O 1
ATOM 703 N N . VAL A 1 86 ? -4.561 -3.268 -20.564 1.00 86.19 86 VAL A N 1
ATOM 704 C CA . VAL A 1 86 ? -3.192 -2.748 -20.461 1.00 86.19 86 VAL A CA 1
ATOM 705 C C . VAL A 1 86 ? -3.090 -1.328 -21.013 1.00 86.19 86 VAL A C 1
ATOM 707 O O . VAL A 1 86 ? -2.372 -0.516 -20.434 1.00 86.19 86 VAL A O 1
ATOM 710 N N . GLU A 1 87 ? -3.791 -1.014 -22.099 1.00 87.00 87 GLU A N 1
ATOM 711 C CA . GLU A 1 87 ? -3.787 0.330 -22.681 1.00 87.00 87 GLU A CA 1
ATOM 712 C C . GLU A 1 87 ? -4.414 1.361 -21.733 1.00 87.00 87 GLU A C 1
ATOM 714 O O . GLU A 1 87 ? -3.866 2.442 -21.536 1.00 87.00 87 GLU A O 1
ATOM 719 N N . VAL A 1 88 ? -5.518 1.001 -21.070 1.00 84.50 88 VAL A N 1
ATOM 720 C CA . VAL A 1 88 ? -6.248 1.910 -20.171 1.00 84.50 88 VAL A CA 1
ATOM 721 C C . VAL A 1 88 ? -5.577 2.047 -18.799 1.00 84.50 88 VAL A C 1
ATOM 723 O O . VAL A 1 88 ? -5.520 3.140 -18.237 1.00 84.50 88 VAL A O 1
ATOM 726 N N . ALA A 1 89 ? -5.082 0.947 -18.226 1.00 81.81 89 ALA A N 1
ATOM 727 C CA . ALA A 1 89 ? -4.638 0.898 -16.830 1.00 81.81 89 ALA A CA 1
ATOM 728 C C . ALA A 1 89 ? -3.129 0.662 -16.656 1.00 81.81 89 ALA A C 1
ATOM 730 O O . ALA A 1 89 ? -2.619 0.730 -15.536 1.00 81.81 89 ALA A O 1
ATOM 731 N N . GLY A 1 90 ? -2.390 0.391 -17.735 1.00 79.62 90 GLY A N 1
ATOM 732 C CA . GLY A 1 90 ? -0.985 -0.018 -17.672 1.00 79.62 90 GLY A CA 1
ATOM 733 C C . GLY A 1 90 ? -0.064 1.007 -17.015 1.00 79.62 90 GLY A C 1
ATOM 734 O O . GLY A 1 90 ? 0.854 0.606 -16.304 1.00 79.62 90 GLY A O 1
ATOM 735 N N . SER A 1 91 ? -0.342 2.302 -17.187 1.00 78.62 91 SER A N 1
ATOM 736 C CA . SER A 1 91 ? 0.414 3.408 -16.578 1.00 78.62 91 SER A CA 1
ATOM 737 C C . SER A 1 91 ? 0.321 3.458 -15.051 1.00 78.62 91 SER A C 1
ATOM 739 O O . SER A 1 91 ? 1.197 4.020 -14.404 1.00 78.62 91 SER A O 1
ATOM 741 N N . HIS A 1 92 ? -0.704 2.845 -14.456 1.00 86.69 92 HIS A N 1
ATOM 742 C CA . HIS A 1 92 ? -0.869 2.812 -13.004 1.00 86.69 92 HIS A CA 1
ATOM 743 C C . HIS A 1 92 ? -0.036 1.704 -12.352 1.00 86.69 92 HIS A C 1
ATOM 745 O O . HIS A 1 92 ? 0.189 1.753 -11.147 1.00 86.69 92 HIS A O 1
ATOM 751 N N . CYS A 1 93 ? 0.437 0.712 -13.120 1.00 87.06 93 CYS A N 1
ATOM 752 C CA . CYS A 1 93 ? 1.160 -0.442 -12.575 1.00 87.06 93 CYS A CA 1
ATOM 753 C C . CYS A 1 93 ? 2.428 -0.036 -11.818 1.00 87.06 93 CYS A C 1
ATOM 755 O O . CYS A 1 93 ? 2.751 -0.658 -10.809 1.00 87.06 93 CYS A O 1
ATOM 757 N N . ASP A 1 94 ? 3.101 1.019 -12.271 1.00 90.12 94 ASP A N 1
ATOM 758 C CA . ASP A 1 94 ? 4.305 1.525 -11.624 1.00 90.12 94 ASP A CA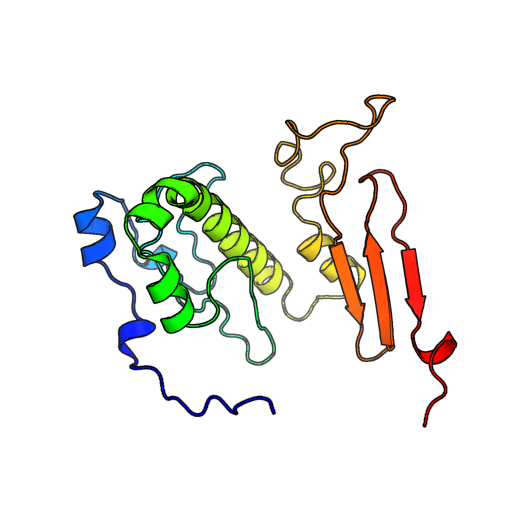 1
ATOM 759 C C . ASP A 1 94 ? 4.030 2.092 -10.225 1.00 90.12 94 ASP A C 1
ATOM 761 O O . ASP A 1 94 ? 4.761 1.795 -9.277 1.00 90.12 94 ASP A O 1
ATOM 765 N N . ASP A 1 95 ? 2.935 2.842 -10.074 1.00 91.44 95 ASP A N 1
ATOM 766 C CA . ASP A 1 95 ? 2.484 3.357 -8.779 1.00 91.44 95 ASP A CA 1
ATOM 767 C C . ASP A 1 95 ? 2.029 2.222 -7.852 1.00 91.44 95 ASP A C 1
ATOM 769 O O . ASP A 1 95 ? 2.417 2.182 -6.683 1.00 91.44 95 ASP A O 1
ATOM 773 N N . LEU A 1 96 ? 1.265 1.255 -8.381 1.00 90.12 96 LEU A N 1
ATOM 774 C CA . LEU A 1 96 ? 0.829 0.082 -7.613 1.00 90.12 96 LEU A CA 1
ATOM 775 C C . LEU A 1 96 ? 2.025 -0.679 -7.029 1.00 90.12 96 LEU A C 1
ATOM 777 O O . LEU A 1 96 ? 2.008 -1.044 -5.849 1.00 90.12 96 LEU A O 1
ATOM 781 N N . GLN A 1 97 ? 3.051 -0.899 -7.855 1.00 89.88 97 GLN A N 1
ATOM 782 C CA . GLN A 1 97 ? 4.267 -1.591 -7.454 1.00 89.88 97 GLN A CA 1
ATOM 783 C C . GLN A 1 97 ? 5.044 -0.797 -6.407 1.00 89.88 97 GLN A C 1
ATOM 785 O O . GLN A 1 97 ? 5.431 -1.350 -5.380 1.00 89.88 97 GLN A O 1
ATOM 790 N N . TRP A 1 98 ? 5.245 0.502 -6.643 1.00 92.88 98 TRP A N 1
ATOM 791 C CA . TRP A 1 98 ? 5.967 1.373 -5.719 1.00 92.88 98 TRP A CA 1
ATOM 792 C C . TRP A 1 98 ? 5.299 1.418 -4.340 1.00 92.88 98 TRP A C 1
ATOM 794 O O . TRP A 1 98 ? 5.982 1.331 -3.316 1.00 92.88 98 TRP A O 1
ATOM 804 N N . ARG A 1 99 ? 3.961 1.494 -4.288 1.00 93.56 99 ARG A N 1
ATOM 805 C CA . ARG A 1 99 ? 3.209 1.448 -3.026 1.00 93.56 99 ARG A CA 1
ATOM 806 C C . ARG A 1 99 ? 3.387 0.117 -2.306 1.00 93.56 99 ARG A C 1
ATOM 808 O O . ARG A 1 99 ? 3.599 0.119 -1.097 1.00 93.56 99 ARG A O 1
ATOM 815 N N . TYR A 1 100 ? 3.330 -1.000 -3.031 1.00 92.50 100 TYR A N 1
ATOM 816 C CA . TYR A 1 100 ? 3.561 -2.320 -2.444 1.00 92.50 100 TYR A CA 1
ATOM 817 C C . TYR A 1 100 ? 4.975 -2.452 -1.865 1.00 92.50 100 TYR A C 1
ATOM 819 O O . TYR A 1 100 ? 5.114 -2.782 -0.689 1.00 92.50 100 TYR A O 1
ATOM 827 N N . ASP A 1 101 ? 6.009 -2.119 -2.643 1.00 92.50 101 ASP A N 1
ATOM 828 C CA . ASP A 1 101 ? 7.410 -2.214 -2.209 1.00 92.50 101 ASP A CA 1
ATOM 829 C C . ASP A 1 101 ? 7.675 -1.298 -0.996 1.00 92.50 101 ASP A C 1
ATOM 831 O O . ASP A 1 101 ? 8.324 -1.698 -0.024 1.00 92.50 101 ASP A O 1
ATOM 835 N N . THR A 1 102 ? 7.092 -0.093 -1.006 1.00 94.50 102 THR A N 1
ATOM 836 C CA . THR A 1 102 ? 7.197 0.885 0.085 1.00 94.50 102 THR A CA 1
ATOM 837 C C . THR A 1 102 ? 6.561 0.373 1.374 1.00 94.50 102 THR A C 1
ATOM 839 O O . THR A 1 102 ? 7.222 0.365 2.414 1.00 94.50 102 THR A O 1
ATOM 842 N N . VAL A 1 103 ? 5.302 -0.077 1.329 1.00 94.56 103 VAL A N 1
ATOM 843 C CA . VAL A 1 103 ? 4.603 -0.595 2.518 1.00 94.56 103 VAL A CA 1
ATOM 844 C C . VAL A 1 103 ? 5.296 -1.846 3.046 1.00 94.56 103 VAL A C 1
ATOM 846 O O . VAL A 1 103 ? 5.529 -1.945 4.249 1.00 94.56 103 VAL A O 1
ATOM 849 N N . ASN A 1 104 ? 5.710 -2.756 2.162 1.00 94.12 104 ASN A N 1
ATOM 850 C CA . ASN A 1 104 ? 6.471 -3.944 2.536 1.00 94.12 104 ASN A CA 1
ATOM 851 C C . ASN A 1 104 ? 7.753 -3.573 3.298 1.00 94.12 104 ASN A C 1
ATOM 853 O O . ASN A 1 104 ? 7.999 -4.074 4.395 1.00 94.12 104 ASN A O 1
ATOM 857 N N . LYS A 1 105 ? 8.542 -2.624 2.776 1.00 94.19 105 LYS A N 1
ATOM 858 C CA . LYS A 1 105 ? 9.740 -2.138 3.468 1.00 94.19 105 LYS A CA 1
ATOM 859 C C . LYS A 1 105 ? 9.412 -1.523 4.830 1.00 94.19 105 LYS A C 1
ATOM 861 O O . LYS A 1 105 ? 10.114 -1.818 5.794 1.00 94.19 105 LYS A O 1
ATOM 866 N N . LEU A 1 106 ? 8.368 -0.697 4.925 1.00 95.38 106 LEU A N 1
ATOM 867 C CA . LEU A 1 106 ? 7.961 -0.067 6.186 1.00 95.38 106 LEU A CA 1
ATOM 868 C C . LEU A 1 106 ? 7.558 -1.106 7.244 1.00 95.38 106 LEU A C 1
ATOM 870 O O . LEU A 1 106 ? 7.981 -0.989 8.393 1.00 95.38 106 LEU A O 1
ATOM 874 N N . ILE A 1 107 ? 6.808 -2.140 6.851 1.00 95.69 107 ILE A N 1
ATOM 875 C CA . ILE A 1 107 ? 6.445 -3.261 7.729 1.00 95.69 107 ILE A CA 1
ATOM 876 C C . ILE A 1 107 ? 7.702 -3.998 8.189 1.00 95.69 107 ILE A C 1
ATOM 878 O O . ILE A 1 107 ? 7.898 -4.196 9.385 1.00 95.69 107 ILE A O 1
ATOM 882 N N . LEU A 1 108 ? 8.584 -4.375 7.262 1.00 95.00 108 LEU A N 1
ATOM 883 C CA . LEU A 1 108 ? 9.772 -5.168 7.578 1.00 95.00 108 LEU A CA 1
ATOM 884 C C . LEU A 1 108 ? 10.836 -4.395 8.370 1.00 95.00 108 LEU A C 1
ATOM 886 O O . LEU A 1 108 ? 11.616 -5.000 9.102 1.00 95.00 108 LEU A O 1
ATOM 890 N N . ASP A 1 109 ? 10.915 -3.074 8.216 1.00 95.12 109 ASP A N 1
ATOM 891 C CA . ASP A 1 109 ? 11.787 -2.217 9.027 1.00 95.12 109 ASP A CA 1
ATOM 892 C C . ASP A 1 109 ? 11.247 -2.054 10.459 1.00 95.12 109 ASP A C 1
ATOM 894 O O . ASP A 1 109 ? 12.030 -1.905 11.397 1.00 95.12 109 ASP A O 1
ATOM 898 N N . ALA A 1 110 ? 9.923 -2.120 10.639 1.00 96.25 110 ALA A N 1
ATOM 899 C CA . ALA A 1 110 ? 9.256 -2.036 11.937 1.00 96.25 110 ALA A CA 1
ATOM 900 C C . ALA A 1 110 ? 8.918 -3.407 12.555 1.00 96.25 110 ALA A C 1
ATOM 902 O O . ALA A 1 110 ? 8.334 -3.458 13.638 1.00 96.25 110 ALA A O 1
ATOM 903 N N . TYR A 1 111 ? 9.262 -4.513 11.889 1.00 96.00 111 TYR A N 1
ATOM 904 C CA . TYR A 1 111 ? 8.823 -5.856 12.266 1.00 96.00 111 TYR A CA 1
ATOM 905 C C . TYR A 1 111 ? 9.201 -6.211 13.713 1.00 96.00 111 TYR A C 1
ATOM 907 O O . TYR A 1 111 ? 10.311 -5.938 14.175 1.00 96.00 111 TYR A O 1
ATOM 915 N N . GLY A 1 112 ? 8.249 -6.792 14.448 1.00 94.81 112 GLY A N 1
ATOM 916 C CA . GLY A 1 112 ? 8.369 -7.070 15.885 1.00 94.81 112 GLY A CA 1
ATOM 917 C C . GLY A 1 112 ? 8.229 -5.844 16.802 1.00 94.81 112 GLY A C 1
ATOM 918 O O . GLY A 1 112 ? 8.315 -5.989 18.018 1.00 94.81 112 GLY A O 1
ATOM 919 N N . LYS A 1 113 ? 8.018 -4.642 16.248 1.00 96.12 113 LYS A N 1
ATOM 920 C CA . LYS A 1 113 ? 7.863 -3.370 16.983 1.00 96.12 113 LYS A CA 1
ATOM 921 C C . LYS A 1 113 ? 6.673 -2.543 16.476 1.00 96.12 113 LYS A C 1
ATOM 923 O O . LYS A 1 113 ? 6.677 -1.319 16.580 1.00 96.12 113 LYS A O 1
ATOM 928 N N . ILE A 1 114 ? 5.680 -3.199 15.877 1.00 95.81 114 ILE A N 1
ATOM 929 C CA . ILE A 1 114 ? 4.483 -2.538 15.350 1.00 95.81 114 ILE A CA 1
ATOM 930 C C . ILE A 1 114 ? 3.447 -2.447 16.472 1.00 95.81 114 ILE A C 1
ATOM 932 O O . ILE A 1 114 ? 2.746 -3.412 16.759 1.00 95.81 114 ILE A O 1
ATOM 936 N N . ASP A 1 115 ? 3.368 -1.280 17.104 1.00 95.12 115 ASP A N 1
ATOM 937 C CA . ASP A 1 115 ? 2.243 -0.894 17.956 1.00 95.12 115 ASP A CA 1
ATOM 938 C C . ASP A 1 115 ? 1.152 -0.175 17.136 1.00 95.12 115 ASP A C 1
ATOM 940 O O . ASP A 1 115 ? 1.268 -0.003 15.919 1.00 95.12 115 ASP A O 1
ATOM 944 N N . ALA A 1 116 ? 0.070 0.252 17.793 1.00 93.19 116 ALA A N 1
ATOM 945 C CA . ALA A 1 116 ? -1.045 0.920 17.120 1.00 93.19 116 ALA A CA 1
ATOM 946 C C . ALA A 1 116 ? -0.639 2.238 16.433 1.00 93.19 116 ALA A C 1
ATOM 948 O O . ALA A 1 116 ? -1.149 2.551 15.356 1.00 93.19 116 ALA A O 1
ATOM 949 N N . ALA A 1 117 ? 0.285 3.003 17.025 1.00 94.06 117 ALA A N 1
ATOM 950 C CA . ALA A 1 117 ? 0.766 4.252 16.441 1.00 94.06 117 ALA A CA 1
ATOM 951 C C . ALA A 1 117 ? 1.615 3.973 15.195 1.00 94.06 117 ALA A C 1
ATOM 953 O O . ALA A 1 117 ? 1.384 4.554 14.137 1.00 94.06 117 ALA A O 1
ATOM 954 N N . LYS A 1 118 ? 2.535 3.006 15.276 1.00 96.81 118 LYS A N 1
ATOM 955 C CA . LYS A 1 118 ? 3.358 2.588 14.143 1.00 96.81 118 LYS A CA 1
ATOM 956 C C . LYS A 1 118 ? 2.522 1.980 13.021 1.00 96.81 118 LYS A C 1
ATOM 958 O O . LYS A 1 118 ? 2.783 2.270 11.859 1.00 96.81 118 LYS A O 1
ATOM 963 N N . ALA A 1 119 ? 1.512 1.175 13.344 1.00 95.81 119 ALA A N 1
ATOM 964 C CA . ALA A 1 119 ? 0.593 0.627 12.352 1.00 95.81 119 ALA A CA 1
ATOM 965 C C . ALA A 1 119 ? -0.158 1.741 11.608 1.00 95.81 119 ALA A C 1
ATOM 967 O O . ALA A 1 119 ? -0.287 1.677 10.385 1.00 95.81 119 ALA A O 1
ATOM 968 N N . ARG A 1 120 ? -0.585 2.788 12.330 1.00 95.00 120 ARG A N 1
ATOM 969 C CA . ARG A 1 120 ? -1.200 3.984 11.742 1.00 95.00 120 ARG A CA 1
ATOM 970 C C . ARG A 1 120 ? -0.240 4.707 10.796 1.00 95.00 120 ARG A C 1
ATOM 972 O O . ARG A 1 120 ? -0.614 4.955 9.656 1.00 95.00 120 ARG A O 1
ATOM 979 N N . ASP A 1 121 ? 0.998 4.959 11.223 1.00 94.81 121 ASP A N 1
ATOM 980 C CA . ASP A 1 121 ? 2.020 5.591 10.374 1.00 94.81 121 ASP A CA 1
ATOM 981 C C . ASP A 1 121 ? 2.264 4.807 9.073 1.00 94.81 121 ASP A C 1
ATOM 983 O O . ASP A 1 121 ? 2.502 5.393 8.018 1.00 94.81 121 ASP A O 1
ATOM 987 N N . ILE A 1 122 ? 2.252 3.470 9.152 1.00 95.94 122 ILE A N 1
ATOM 988 C CA . ILE A 1 122 ? 2.500 2.591 8.005 1.00 95.94 122 ILE A CA 1
ATOM 989 C C . ILE A 1 122 ? 1.322 2.625 7.032 1.00 95.94 122 ILE A C 1
ATOM 991 O O . ILE A 1 122 ? 1.538 2.781 5.833 1.00 95.94 122 ILE A O 1
ATOM 995 N N . VAL A 1 123 ? 0.087 2.465 7.517 1.00 94.19 123 VAL A N 1
ATOM 996 C CA . VAL A 1 123 ? -1.091 2.416 6.636 1.00 94.19 123 VAL A CA 1
ATOM 997 C C . VAL A 1 123 ? -1.405 3.787 6.029 1.00 94.19 123 VAL A C 1
ATOM 999 O O . VAL A 1 123 ? -1.883 3.868 4.901 1.00 94.19 123 VAL A O 1
ATOM 1002 N N . ASP A 1 124 ? -1.061 4.864 6.735 1.00 94.25 124 ASP A N 1
ATOM 1003 C CA . ASP A 1 124 ? -1.306 6.249 6.330 1.00 94.25 124 ASP A CA 1
ATOM 1004 C C . ASP A 1 124 ? -0.065 6.921 5.707 1.00 94.25 124 ASP A C 1
ATOM 1006 O O . ASP A 1 124 ? 0.041 8.143 5.649 1.00 94.25 124 ASP A O 1
ATOM 1010 N N . PHE A 1 125 ? 0.903 6.136 5.212 1.00 94.94 125 PHE A N 1
ATOM 1011 C CA . PHE A 1 125 ? 2.201 6.639 4.729 1.00 94.94 125 PHE A CA 1
ATOM 1012 C C . PHE A 1 125 ? 2.120 7.644 3.562 1.00 94.94 125 PHE A C 1
ATOM 1014 O O . PHE A 1 125 ? 3.090 8.365 3.304 1.00 94.94 125 PHE A O 1
ATOM 1021 N N . LEU A 1 126 ? 0.991 7.669 2.844 1.00 94.31 126 LEU A N 1
ATOM 1022 C CA . LEU A 1 126 ? 0.704 8.589 1.736 1.00 94.31 126 LEU A CA 1
ATOM 1023 C C . LEU A 1 126 ? 0.020 9.881 2.179 1.00 94.31 126 LEU A C 1
ATOM 1025 O O . LEU A 1 126 ? -0.261 10.731 1.333 1.00 94.31 126 LEU A O 1
ATOM 1029 N N . ALA A 1 127 ? -0.282 10.030 3.468 1.00 93.00 127 ALA A N 1
ATOM 1030 C CA . ALA A 1 127 ? -0.879 11.248 3.976 1.00 93.00 127 ALA A CA 1
ATOM 1031 C C . ALA A 1 127 ? -0.000 12.469 3.646 1.00 93.00 127 ALA A C 1
ATOM 1033 O O . ALA A 1 127 ? 1.234 12.378 3.658 1.00 93.00 127 ALA A O 1
ATOM 1034 N N . PRO A 1 128 ? -0.612 13.633 3.372 1.00 91.62 128 PRO A N 1
ATOM 1035 C CA . PRO A 1 128 ? 0.098 14.829 2.930 1.00 91.62 128 PRO A CA 1
ATOM 1036 C C . PRO A 1 128 ? 1.046 15.402 3.996 1.00 91.62 128 PRO A C 1
ATOM 1038 O O . PRO A 1 128 ? 1.970 16.128 3.658 1.00 91.62 128 PRO A O 1
ATOM 1041 N N . TYR A 1 129 ? 0.860 15.063 5.274 1.00 89.75 129 TYR A N 1
ATOM 1042 C CA . TYR A 1 129 ? 1.781 15.402 6.369 1.00 89.75 129 TYR A CA 1
ATOM 1043 C C . TYR A 1 129 ? 2.907 14.370 6.570 1.00 89.75 129 TYR A C 1
ATOM 1045 O O . TYR A 1 129 ? 3.717 14.502 7.486 1.00 89.75 129 TYR A O 1
ATOM 1053 N N . GLY A 1 130 ? 2.933 13.311 5.758 1.00 88.25 130 GLY A N 1
ATOM 1054 C CA . GLY A 1 130 ? 3.873 12.202 5.858 1.00 88.25 130 GLY A CA 1
ATOM 1055 C C . GLY A 1 130 ? 5.118 12.363 4.982 1.00 88.25 130 GLY A C 1
ATOM 1056 O O . GLY A 1 130 ? 5.578 13.460 4.673 1.00 88.25 130 GLY A O 1
ATOM 1057 N N . LYS A 1 131 ? 5.683 11.224 4.564 1.00 88.50 131 LYS A N 1
ATOM 1058 C CA . LYS A 1 131 ? 6.926 11.171 3.769 1.00 88.50 131 LYS A CA 1
ATOM 1059 C C . LYS A 1 131 ? 6.744 11.592 2.310 1.00 88.50 131 LYS A C 1
ATOM 1061 O O . LYS A 1 131 ? 7.729 11.914 1.650 1.00 88.50 131 LYS A O 1
ATOM 1066 N N . PHE A 1 132 ? 5.513 11.565 1.804 1.00 91.56 132 PHE A N 1
ATOM 1067 C CA . PHE A 1 132 ? 5.199 11.814 0.396 1.00 91.56 132 PHE A CA 1
ATOM 1068 C C . PHE A 1 132 ? 4.112 12.893 0.250 1.00 91.56 132 PHE A C 1
ATOM 1070 O O . PHE A 1 132 ? 3.051 12.609 -0.303 1.00 91.56 132 PHE A O 1
ATOM 1077 N N . PRO A 1 133 ? 4.365 14.138 0.706 1.00 90.69 133 PRO A N 1
ATOM 1078 C CA . PRO A 1 133 ? 3.371 15.221 0.698 1.00 90.69 133 PRO A CA 1
ATOM 1079 C C . PRO A 1 133 ? 2.806 15.502 -0.701 1.00 90.69 133 PRO A C 1
ATOM 1081 O O . PRO A 1 133 ? 1.622 15.770 -0.887 1.00 90.69 133 PRO A O 1
ATOM 1084 N N . GLU A 1 134 ? 3.648 15.331 -1.719 1.00 90.69 134 GLU A N 1
ATOM 1085 C CA . GLU A 1 134 ? 3.316 15.530 -3.127 1.00 90.69 134 GLU A CA 1
ATOM 1086 C C . GLU A 1 134 ? 2.401 14.436 -3.707 1.00 90.69 134 GLU A C 1
ATOM 1088 O O . GLU A 1 134 ? 2.123 14.445 -4.911 1.00 90.69 134 GLU A O 1
ATOM 1093 N N . TYR A 1 135 ? 1.997 13.428 -2.923 1.00 92.00 135 TYR A N 1
ATOM 1094 C CA . TYR A 1 135 ? 1.217 12.307 -3.443 1.00 92.00 135 TYR A CA 1
ATOM 1095 C C . TYR A 1 135 ? -0.164 12.737 -3.926 1.00 92.00 135 TYR A C 1
ATOM 1097 O O . TYR A 1 135 ? -0.527 12.459 -5.069 1.00 92.00 135 TYR A O 1
ATOM 1105 N N . TYR A 1 136 ? -0.860 13.514 -3.101 1.00 91.06 136 TYR A N 1
ATOM 1106 C CA . TYR A 1 136 ? -2.217 13.994 -3.357 1.00 91.06 136 TYR A CA 1
ATOM 1107 C C . TYR A 1 136 ? -2.287 15.474 -3.741 1.00 91.06 136 TYR A C 1
ATOM 1109 O O . TYR A 1 136 ? -3.356 16.070 -3.683 1.00 91.06 136 TYR A O 1
ATOM 1117 N N . LYS A 1 137 ? -1.176 16.091 -4.160 1.00 87.56 137 LYS A N 1
ATOM 1118 C CA . LYS A 1 137 ? -1.128 17.542 -4.429 1.00 87.56 137 LYS A CA 1
ATOM 1119 C C . LYS A 1 137 ? -2.103 18.040 -5.502 1.00 87.56 137 LYS A C 1
ATOM 1121 O O . LYS A 1 137 ? -2.456 19.210 -5.507 1.00 87.56 137 LYS A O 1
ATOM 1126 N N . ASN A 1 138 ? -2.500 17.154 -6.417 1.00 88.25 138 ASN A N 1
ATOM 1127 C CA . ASN A 1 138 ? -3.437 17.456 -7.499 1.00 88.25 138 ASN A CA 1
ATOM 1128 C C . ASN A 1 138 ? -4.888 17.092 -7.138 1.00 88.25 138 ASN A C 1
ATOM 1130 O O . ASN A 1 138 ? -5.776 17.252 -7.974 1.00 88.25 138 ASN A O 1
ATOM 1134 N N . ASN A 1 139 ? -5.138 16.560 -5.936 1.00 88.44 139 ASN A N 1
ATOM 1135 C CA . ASN A 1 139 ? -6.496 16.295 -5.483 1.00 88.44 139 ASN A CA 1
ATOM 1136 C C . ASN A 1 139 ? -7.223 17.612 -5.212 1.00 88.44 139 ASN A C 1
ATOM 1138 O O . ASN A 1 139 ? -6.611 18.630 -4.892 1.00 88.44 139 ASN A O 1
ATOM 1142 N N . ILE A 1 140 ? -8.551 17.559 -5.303 1.00 84.25 140 ILE A N 1
ATOM 1143 C CA . ILE A 1 140 ? -9.410 18.691 -4.969 1.00 84.25 140 ILE A CA 1
ATOM 1144 C C . ILE A 1 140 ? -9.194 19.022 -3.482 1.00 84.25 140 ILE A C 1
ATOM 1146 O O . ILE A 1 140 ? -9.369 18.139 -2.630 1.00 84.25 140 ILE A O 1
ATOM 1150 N N . PRO A 1 141 ? -8.777 20.255 -3.152 1.00 87.62 141 PRO A N 1
ATOM 1151 C CA . PRO A 1 141 ? -8.666 20.666 -1.767 1.00 87.62 141 PRO A CA 1
ATOM 1152 C C . PRO A 1 141 ? -10.058 20.887 -1.163 1.00 87.62 141 PRO A C 1
ATOM 1154 O O . PRO A 1 141 ? -11.062 21.003 -1.867 1.00 87.62 141 PRO A O 1
ATOM 1157 N N . SER A 1 142 ? -10.116 20.993 0.159 1.00 85.56 142 SER A N 1
ATOM 1158 C CA . SER A 1 142 ? -11.276 21.512 0.876 1.00 85.56 142 SER A CA 1
ATOM 1159 C C . SER A 1 142 ? -11.676 22.895 0.354 1.00 85.56 142 SER A C 1
ATOM 1161 O O . SER A 1 142 ? -10.877 23.623 -0.239 1.00 85.56 142 SER A O 1
ATOM 1163 N N . SER A 1 143 ? -12.920 23.300 0.619 1.00 85.00 143 SER A N 1
ATOM 1164 C CA . SER A 1 143 ? -13.441 24.610 0.202 1.00 85.00 143 SER A CA 1
ATOM 1165 C C . SER A 1 143 ? -12.621 25.797 0.720 1.00 85.00 143 SER A C 1
ATOM 1167 O O . SER A 1 143 ? -12.648 26.864 0.117 1.00 85.00 143 SER A O 1
ATOM 1169 N N . ASP A 1 144 ? -11.904 25.627 1.835 1.00 84.62 144 ASP A N 1
ATOM 1170 C CA . ASP A 1 144 ? -11.006 26.633 2.411 1.00 84.62 144 ASP A CA 1
ATOM 1171 C C . ASP A 1 144 ? -9.539 26.499 1.954 1.00 84.62 144 ASP A C 1
ATOM 1173 O O . ASP A 1 144 ? -8.693 27.287 2.375 1.00 84.62 144 ASP A O 1
ATOM 1177 N N . GLY A 1 145 ? -9.226 25.516 1.103 1.00 81.69 145 GLY A N 1
ATOM 1178 C CA . GLY A 1 145 ? -7.895 25.286 0.542 1.00 81.69 145 GLY A CA 1
ATOM 1179 C C . GLY A 1 145 ? -6.864 24.707 1.515 1.00 81.69 145 GLY A C 1
ATOM 1180 O O . GLY A 1 145 ? -5.704 24.563 1.136 1.00 81.69 145 GLY A O 1
ATOM 1181 N N . LYS A 1 146 ? -7.240 24.406 2.765 1.00 81.75 146 LYS A N 1
ATOM 1182 C CA . LYS A 1 146 ? -6.275 24.063 3.826 1.00 81.75 146 LYS A CA 1
ATOM 1183 C C . LYS A 1 146 ? -5.904 22.591 3.888 1.00 81.75 146 LYS A C 1
ATOM 1185 O O . LYS A 1 146 ? -4.876 22.252 4.468 1.00 81.75 146 LYS A O 1
ATOM 1190 N N . THR A 1 147 ? -6.737 21.715 3.344 1.00 87.94 147 THR A N 1
ATOM 1191 C CA . THR A 1 147 ? -6.521 20.271 3.408 1.00 87.94 147 THR A CA 1
ATOM 1192 C C . THR A 1 147 ? -7.005 19.596 2.135 1.00 87.94 147 THR A C 1
ATOM 1194 O O . THR A 1 147 ? -7.728 20.191 1.340 1.00 87.94 147 THR A O 1
ATOM 1197 N N . VAL A 1 148 ? -6.576 18.359 1.908 1.00 92.19 148 VAL A N 1
ATOM 1198 C CA . VAL A 1 148 ? -6.994 17.563 0.750 1.00 92.19 148 VAL A CA 1
ATOM 1199 C C . VAL A 1 148 ? -7.993 16.503 1.185 1.00 92.19 148 VAL A C 1
ATOM 1201 O O . VAL A 1 148 ? -7.934 15.986 2.304 1.00 92.19 148 VAL A O 1
ATOM 1204 N N . GLN A 1 149 ? -8.942 16.204 0.304 1.00 91.00 149 GLN A N 1
ATOM 1205 C CA . GLN A 1 149 ? -9.929 15.166 0.555 1.00 91.00 149 GLN A CA 1
ATOM 1206 C C . GLN A 1 149 ? -9.273 13.776 0.542 1.00 91.00 149 GLN A C 1
ATOM 1208 O O . GLN A 1 149 ? -8.435 13.463 -0.312 1.00 91.00 149 GLN A O 1
ATOM 1213 N N . ILE A 1 150 ? -9.703 12.925 1.470 1.00 90.44 150 ILE A N 1
ATOM 1214 C CA . ILE A 1 150 ? -9.415 11.495 1.484 1.00 90.44 150 ILE A CA 1
ATOM 1215 C C . ILE A 1 150 ? -10.404 10.816 0.531 1.00 90.44 150 ILE A C 1
ATOM 1217 O O . ILE A 1 150 ? -11.595 10.692 0.821 1.00 90.44 150 ILE A O 1
ATOM 1221 N N . ASN A 1 151 ? -9.911 10.360 -0.620 1.00 87.25 151 ASN A N 1
ATOM 1222 C CA . ASN A 1 151 ? -10.709 9.616 -1.597 1.00 87.25 151 ASN A CA 1
ATOM 1223 C C . ASN A 1 151 ? -10.866 8.153 -1.156 1.00 87.25 151 ASN A C 1
ATOM 1225 O O . ASN A 1 151 ? -10.160 7.268 -1.637 1.00 87.25 151 ASN A O 1
ATOM 1229 N N . GLY A 1 152 ? -11.779 7.916 -0.212 1.00 90.06 152 GLY A N 1
ATOM 1230 C CA . GLY A 1 152 ? -12.020 6.616 0.412 1.00 90.06 152 GLY A CA 1
ATOM 1231 C C . GLY A 1 152 ? -11.892 6.710 1.928 1.00 90.06 152 GLY A C 1
ATOM 1232 O O . GLY A 1 152 ? -12.446 7.619 2.542 1.00 90.06 152 GLY A O 1
ATOM 1233 N N . ALA A 1 153 ? -11.171 5.765 2.526 1.00 93.88 153 ALA A N 1
ATOM 1234 C CA . ALA A 1 153 ? -10.862 5.774 3.948 1.00 93.88 153 ALA A CA 1
ATOM 1235 C C . ALA A 1 153 ? -9.594 4.962 4.234 1.00 93.88 153 ALA A C 1
ATOM 1237 O O . ALA A 1 153 ? -9.299 3.996 3.525 1.00 93.88 153 ALA A O 1
ATOM 1238 N N . THR A 1 154 ? -8.897 5.320 5.309 1.00 95.06 154 THR A N 1
ATOM 1239 C CA . THR A 1 154 ? -7.807 4.525 5.883 1.00 95.06 154 THR A CA 1
ATOM 1240 C C . THR A 1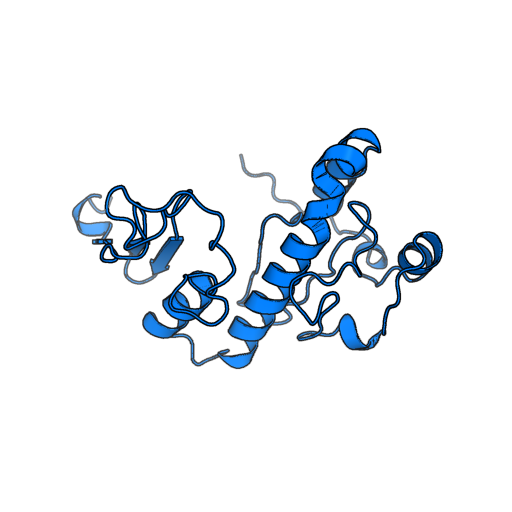 154 ? -8.279 3.966 7.218 1.00 95.06 154 THR A C 1
ATOM 1242 O O . THR A 1 154 ? -8.630 4.736 8.108 1.00 95.06 154 THR A O 1
ATOM 1245 N N . SER A 1 155 ? -8.285 2.643 7.381 1.00 96.31 155 SER A N 1
ATOM 1246 C CA . SER A 1 155 ? -8.752 1.988 8.609 1.00 96.31 155 SER A CA 1
ATOM 1247 C C . SER A 1 155 ? -7.666 1.117 9.228 1.00 96.31 155 SER A C 1
ATOM 1249 O O . SER A 1 155 ? -7.000 0.346 8.541 1.00 96.31 155 SER A O 1
ATOM 1251 N N . LEU A 1 156 ? -7.534 1.208 10.548 1.00 96.56 156 LEU A N 1
ATOM 1252 C CA . LEU A 1 156 ? -6.744 0.318 11.383 1.00 96.56 156 LEU A CA 1
ATOM 1253 C C . LEU A 1 156 ? -7.696 -0.532 12.229 1.00 96.56 156 LEU A C 1
ATOM 1255 O O . LEU A 1 156 ? -8.511 0.007 12.976 1.00 96.56 156 LEU A O 1
ATOM 1259 N N . CYS A 1 157 ? -7.574 -1.853 12.129 1.00 96.38 157 CYS A N 1
ATOM 1260 C CA . CYS A 1 157 ? -8.421 -2.798 12.853 1.00 96.38 157 CYS A CA 1
ATOM 1261 C C . CYS A 1 157 ? -7.581 -3.588 13.863 1.00 96.38 157 CYS A C 1
ATOM 1263 O O . CYS A 1 157 ? -6.774 -4.429 13.465 1.00 96.38 157 CYS A O 1
ATOM 1265 N N . ASN A 1 158 ? -7.792 -3.367 15.161 1.00 94.94 158 ASN A N 1
ATOM 1266 C CA . ASN A 1 158 ? -7.236 -4.223 16.206 1.00 94.94 158 ASN A CA 1
ATOM 1267 C C . ASN A 1 158 ? -8.238 -5.339 16.508 1.00 94.94 158 ASN A C 1
ATOM 1269 O O . ASN A 1 158 ? -9.260 -5.124 17.159 1.00 94.94 158 ASN A O 1
ATOM 1273 N N . LEU A 1 159 ? -7.947 -6.547 16.028 1.00 93.75 159 LEU A N 1
ATOM 1274 C CA . LEU A 1 159 ? -8.847 -7.691 16.183 1.00 93.75 159 LEU A CA 1
ATOM 1275 C C . LEU A 1 159 ? -8.866 -8.257 17.612 1.00 93.75 159 LEU A C 1
ATOM 1277 O O . LEU A 1 159 ? -9.871 -8.845 18.009 1.00 93.75 159 LEU A O 1
ATOM 1281 N N . THR A 1 160 ? -7.805 -8.045 18.398 1.00 92.50 160 THR A N 1
ATOM 1282 C CA . THR A 1 160 ? -7.728 -8.475 19.804 1.00 92.50 160 THR A CA 1
ATOM 1283 C C . THR A 1 160 ? -8.655 -7.636 20.676 1.00 92.50 160 THR A C 1
ATOM 1285 O O . THR A 1 160 ? -9.483 -8.172 21.409 1.00 92.50 160 THR A O 1
ATOM 1288 N N . GLU A 1 161 ? -8.560 -6.311 20.552 1.00 92.75 161 GLU A N 1
ATOM 1289 C CA . GLU A 1 161 ? -9.404 -5.359 21.290 1.00 92.75 161 GLU A CA 1
ATOM 1290 C C . GLU A 1 161 ? -10.765 -5.129 20.621 1.00 92.75 161 GLU A C 1
ATOM 1292 O O . GLU A 1 161 ? -11.661 -4.519 21.205 1.00 92.75 161 GLU A O 1
ATOM 1297 N N . ARG A 1 162 ? -10.933 -5.638 19.394 1.00 94.62 162 ARG A N 1
ATOM 1298 C CA . ARG A 1 162 ? -12.122 -5.465 18.552 1.00 94.62 162 ARG A CA 1
ATOM 1299 C C . ARG A 1 162 ? -12.436 -3.985 18.312 1.00 94.62 162 ARG A C 1
ATOM 1301 O O . ARG A 1 162 ? -13.598 -3.573 18.350 1.00 94.62 162 ARG A O 1
ATOM 1308 N N . THR A 1 163 ? -11.394 -3.194 18.069 1.00 95.44 163 THR A N 1
ATOM 1309 C CA . THR A 1 163 ? -11.495 -1.768 17.752 1.00 95.44 163 THR A CA 1
ATOM 1310 C C . THR A 1 163 ? -11.181 -1.506 16.283 1.00 95.44 163 THR A C 1
ATOM 1312 O O . THR A 1 163 ? -10.355 -2.182 15.666 1.00 95.44 163 THR A O 1
ATOM 1315 N N . ILE A 1 164 ? -11.877 -0.529 15.709 1.00 96.06 164 ILE A N 1
ATOM 1316 C CA . ILE A 1 164 ? -11.645 -0.025 14.357 1.00 96.06 164 ILE A CA 1
ATOM 1317 C C . ILE A 1 164 ? -11.447 1.482 14.466 1.00 96.06 164 ILE A C 1
ATOM 1319 O O . ILE A 1 164 ? -12.333 2.191 14.939 1.00 96.06 164 ILE A O 1
ATOM 1323 N N . THR A 1 165 ? -10.301 1.971 14.009 1.00 97.00 165 THR A N 1
ATOM 1324 C CA . THR A 1 165 ? -9.968 3.397 13.946 1.00 97.00 165 THR A CA 1
ATOM 1325 C C . THR A 1 165 ? -9.849 3.794 12.483 1.00 97.00 165 THR A C 1
ATOM 1327 O O . THR A 1 165 ? -9.088 3.174 11.749 1.00 97.00 165 THR A O 1
ATOM 1330 N N . THR A 1 166 ? -10.614 4.785 12.029 1.00 97.19 166 THR A N 1
ATOM 1331 C CA . THR A 1 166 ? -10.715 5.156 10.611 1.00 97.19 166 THR A CA 1
ATOM 1332 C C . THR A 1 166 ? -10.522 6.652 10.399 1.00 97.19 166 THR A C 1
ATOM 1334 O O . THR A 1 166 ? -11.041 7.464 11.161 1.00 97.19 166 THR A O 1
ATOM 1337 N N . HIS A 1 167 ? -9.814 6.994 9.328 1.00 96.12 167 HIS A N 1
ATOM 1338 C CA . HIS A 1 167 ? -9.645 8.342 8.800 1.00 96.12 167 HIS A CA 1
ATOM 1339 C C . HIS A 1 167 ? -10.375 8.453 7.463 1.00 96.12 167 HIS A C 1
ATOM 1341 O O . HIS A 1 167 ? -10.135 7.657 6.551 1.00 96.12 167 HIS A O 1
ATOM 1347 N N . TYR A 1 168 ? -11.297 9.402 7.357 1.00 94.50 168 TYR A N 1
ATOM 1348 C CA . TYR A 1 168 ? -12.087 9.669 6.157 1.00 94.50 168 TYR A CA 1
ATOM 1349 C C . TYR A 1 168 ? -12.515 11.139 6.155 1.00 94.50 168 TYR A C 1
ATOM 1351 O O . TYR A 1 168 ? -12.420 11.803 7.181 1.00 94.50 168 TYR A O 1
ATOM 1359 N N . GLY A 1 169 ? -13.005 11.640 5.019 1.00 92.88 169 GLY A N 1
ATOM 1360 C CA . GLY A 1 169 ? -13.320 13.062 4.874 1.00 92.88 169 GLY A CA 1
ATOM 1361 C C . GLY A 1 169 ? -12.092 13.818 4.389 1.00 92.88 169 GLY A C 1
ATOM 1362 O O . GLY A 1 169 ? -11.742 13.697 3.215 1.00 92.88 169 GLY A O 1
ATOM 1363 N N . TYR A 1 170 ? -11.429 14.560 5.268 1.00 93.25 170 TYR A N 1
ATOM 1364 C CA . TYR A 1 170 ? -10.225 15.326 4.954 1.00 93.25 170 TYR A CA 1
ATOM 1365 C C . TYR A 1 170 ? -9.046 14.914 5.830 1.00 93.25 170 TYR A C 1
ATOM 1367 O O . TYR A 1 170 ? -9.224 14.556 6.983 1.00 93.25 170 TYR A O 1
ATOM 1375 N N . PHE A 1 171 ? -7.814 15.063 5.333 1.00 92.56 171 PHE A N 1
ATOM 1376 C CA . PHE A 1 171 ? -6.614 14.732 6.122 1.00 92.56 171 PHE A CA 1
ATOM 1377 C C . PHE A 1 171 ? -6.381 15.632 7.348 1.00 92.56 171 PHE A C 1
ATOM 1379 O O . PHE A 1 171 ? -5.452 15.386 8.112 1.00 92.56 171 PHE A O 1
ATOM 1386 N N . ALA A 1 172 ? -7.164 16.703 7.509 1.00 92.06 172 ALA A N 1
ATOM 1387 C CA . ALA A 1 172 ? -7.130 17.537 8.710 1.00 92.06 172 ALA A CA 1
ATOM 1388 C C . ALA A 1 172 ? -8.118 17.060 9.787 1.00 92.06 172 ALA A C 1
ATOM 1390 O O . ALA A 1 172 ? -8.065 17.563 10.908 1.00 92.06 172 ALA A O 1
ATOM 1391 N N . ASP A 1 173 ? -9.015 16.133 9.445 1.00 93.12 173 ASP A N 1
ATOM 1392 C CA . ASP A 1 173 ? -9.983 15.585 10.382 1.00 93.12 173 ASP A CA 1
ATOM 1393 C C . ASP A 1 173 ? -9.288 14.617 11.350 1.00 93.12 173 ASP A C 1
ATOM 1395 O O . ASP A 1 173 ? -8.246 14.024 11.062 1.00 93.12 173 ASP A O 1
ATOM 1399 N N . GLU A 1 174 ? -9.859 14.450 12.539 1.00 94.44 174 GLU A N 1
ATOM 1400 C CA . GLU A 1 174 ? -9.350 13.466 13.487 1.00 94.44 174 GLU A CA 1
ATOM 1401 C C . GLU A 1 174 ? -9.730 12.040 13.067 1.00 94.44 174 GLU A C 1
ATOM 1403 O O . GLU A 1 174 ? -10.769 11.783 12.456 1.00 94.44 174 GLU A O 1
ATOM 1408 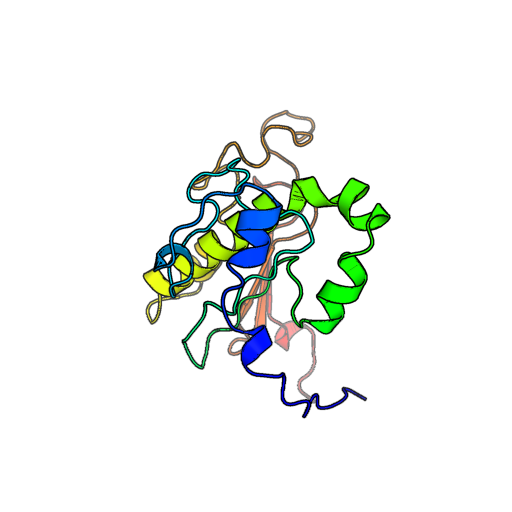N N . TRP A 1 175 ? -8.905 11.071 13.466 1.00 96.00 175 TRP A N 1
ATOM 1409 C CA . TRP A 1 175 ? -9.251 9.660 13.330 1.00 96.00 175 TRP A CA 1
ATOM 1410 C C . TRP A 1 175 ? -10.386 9.299 14.290 1.00 96.00 175 TRP A C 1
ATOM 1412 O O . TRP A 1 175 ? -10.266 9.464 15.504 1.00 96.00 175 TRP A O 1
ATOM 1422 N N . ILE A 1 176 ? -11.453 8.704 13.766 1.00 96.38 176 ILE A N 1
ATOM 1423 C CA . ILE A 1 176 ? -12.605 8.274 14.561 1.00 96.38 176 ILE A CA 1
ATOM 1424 C C . ILE A 1 176 ? -12.427 6.808 14.947 1.00 96.38 176 ILE A C 1
ATOM 1426 O O . ILE A 1 176 ? -11.987 5.996 14.135 1.00 96.38 176 ILE A O 1
ATOM 1430 N N . SER A 1 177 ? -12.768 6.452 16.187 1.00 96.31 177 SER A N 1
ATOM 1431 C CA . SER A 1 177 ? -12.626 5.085 16.699 1.00 96.31 177 SER A CA 1
ATOM 1432 C C . SER A 1 177 ? -13.950 4.501 17.171 1.00 96.31 177 SER A C 1
ATOM 1434 O O . SER A 1 177 ? -14.752 5.178 17.811 1.00 96.31 177 SER A O 1
ATOM 1436 N N . LEU A 1 178 ? -14.146 3.218 16.884 1.00 94.62 178 LEU A N 1
ATOM 1437 C CA . LEU A 1 178 ? -15.284 2.423 17.319 1.00 94.62 178 LEU A CA 1
ATOM 1438 C C . LEU A 1 178 ? -14.794 1.133 17.981 1.00 94.62 178 LEU A C 1
ATOM 1440 O O . LEU A 1 178 ? -13.918 0.451 17.454 1.00 94.62 178 LEU A O 1
ATOM 1444 N N . THR A 1 179 ? -15.411 0.765 19.103 1.00 94.56 179 THR A N 1
ATOM 1445 C CA . THR A 1 179 ? -15.158 -0.497 19.816 1.00 94.56 179 THR A CA 1
ATOM 1446 C C . THR A 1 179 ? -16.359 -1.418 19.631 1.00 94.56 179 THR A C 1
ATOM 1448 O O . THR A 1 179 ? -17.425 -1.159 20.186 1.00 94.56 179 THR A O 1
ATOM 1451 N N . LEU A 1 180 ? -16.208 -2.483 18.834 1.00 89.88 180 LEU A N 1
ATOM 1452 C CA . LEU A 1 180 ? -17.311 -3.354 18.396 1.00 89.88 180 LEU A CA 1
ATOM 1453 C C . LEU A 1 180 ? -18.168 -3.925 19.543 1.00 89.88 180 LEU A C 1
ATOM 1455 O O . LEU A 1 180 ? -19.391 -3.943 19.387 1.00 89.88 180 LEU A O 1
ATOM 1459 N N . PRO A 1 181 ? -17.603 -4.340 20.698 1.00 89.31 181 PRO A N 1
ATOM 1460 C CA . PRO A 1 181 ? -18.391 -4.789 21.849 1.00 89.31 181 PRO A CA 1
ATOM 1461 C C . PRO A 1 181 ? -19.454 -3.802 22.349 1.00 89.31 181 PRO A C 1
ATOM 1463 O O . PRO A 1 181 ? -20.426 -4.228 22.963 1.00 89.31 181 PRO A O 1
ATOM 1466 N N . ASN A 1 182 ? -19.315 -2.504 22.069 1.00 90.38 182 ASN A N 1
ATOM 1467 C CA . ASN A 1 182 ? -20.314 -1.506 22.459 1.00 90.38 182 ASN A CA 1
ATOM 1468 C C . ASN A 1 182 ? -21.570 -1.538 21.568 1.00 90.38 182 ASN A C 1
ATOM 1470 O O . ASN A 1 182 ? -22.573 -0.916 21.905 1.00 90.38 182 ASN A O 1
ATOM 1474 N N . TYR A 1 183 ? -21.516 -2.237 20.432 1.00 86.44 183 TYR A N 1
ATOM 1475 C CA . TYR A 1 183 ? -22.558 -2.228 19.399 1.00 86.44 183 TYR A CA 1
ATOM 1476 C C . TYR A 1 183 ? -23.094 -3.621 19.071 1.00 86.44 183 TYR A C 1
ATOM 1478 O O . TYR A 1 183 ? -24.189 -3.750 18.527 1.00 86.44 183 TYR A O 1
ATOM 1486 N N . ILE A 1 184 ? -22.336 -4.670 19.390 1.00 85.19 184 ILE A N 1
ATOM 1487 C CA . ILE A 1 184 ? -22.716 -6.055 19.133 1.00 85.19 184 ILE A CA 1
ATOM 1488 C C . ILE A 1 184 ? -22.797 -6.772 20.476 1.00 85.19 184 ILE A C 1
ATOM 1490 O O . ILE A 1 184 ? -21.792 -6.922 21.169 1.00 85.19 184 ILE A O 1
ATOM 1494 N N . LEU A 1 185 ? -23.999 -7.231 20.837 1.00 76.50 185 LEU A N 1
ATOM 1495 C CA . LEU A 1 185 ? -24.189 -8.111 21.989 1.00 76.50 185 LEU A CA 1
ATOM 1496 C C . LEU A 1 185 ? -23.363 -9.381 21.762 1.00 76.50 185 LEU A C 1
ATOM 1498 O O . LEU A 1 185 ? -23.544 -10.048 20.741 1.00 76.50 185 LEU A O 1
ATOM 1502 N N . ASN A 1 186 ? -22.473 -9.709 22.701 1.00 63.38 186 ASN A N 1
ATOM 1503 C CA . ASN A 1 186 ? -21.790 -11.000 22.703 1.00 63.38 186 ASN A CA 1
ATOM 1504 C C . ASN A 1 186 ? -22.875 -12.093 22.720 1.00 63.38 186 ASN A C 1
ATOM 1506 O O . ASN A 1 186 ? -23.605 -12.212 23.704 1.00 63.38 186 ASN A O 1
ATOM 1510 N N . ARG A 1 187 ? -23.026 -12.817 21.608 1.00 58.31 187 ARG A N 1
ATOM 1511 C CA . ARG A 1 187 ? -23.828 -14.041 21.534 1.00 58.31 187 ARG A CA 1
ATOM 1512 C C . ARG A 1 187 ? -22.945 -15.240 21.820 1.00 58.31 187 ARG A C 1
ATOM 1514 O O . ARG A 1 187 ? -21.783 -15.212 21.355 1.00 58.31 187 ARG A O 1
#

pLDDT: mean 86.22, std 10.07, range [38.47, 97.19]

Foldseek 3Di:
DPPPCPDDDDPVVLDDDPVLQVVQVADDDPVLLELLHAQCPDPPDDRDSFLVDARHDNDPDPPDDDDDVGDPDVVSSVVCPPPVNRVVCRSCVNVRRRLRSQLSNLCVVCPPPDDPVSVCCSQCQCALPHPNVVNCVVADAPPVNPWHFDPPKGWDADVVQRKIWMDGGTSVDDIDMDRVCVPDPDD

Radius of gyration: 18.97 Å; chains: 1; bounding box: 43×53×47 Å

Secondary structure (DSSP, 8-state):
-PPP------GGGGS--HHHHHHTT----GGGGSTT--SSSSTT---S-GGG--PPP----TT-----SS-SSHHHHHTT-SHHHHHHHGGGHHHHHHHHHHHHHHHHHHTT---HHHHHHHHTTTSTTTT-GGGSTTSPBPTTSSSBEEEEEEEEEETTTTEEEEEEEETTSPPEEEEGGGTS---